Protein AF-E4XWQ2-F1 (afdb_monomer)

Foldseek 3Di:
DDPVLVVVLLVLLVVLLVLLVVQLVLLVVQLVVLVVVVVVCCVPPVDDDDPVSVVSNVLSVVSNVLSVLSNVVSVCCNPVVDCLVSLVVSLVVLVVNLVVLVVQLVVLVVLVVVLVVQCPDPPDDSCVSDVDDPDCVVSCSRNVSSVVSNVSSVSSNCSSVVSSVSSVVVVVVVVVVVVVPDDD

Radius of gyration: 22.51 Å; Cα contacts (8 Å, |Δi|>4): 131; chains: 1; bounding box: 65×28×72 Å

Secondary structure (DSSP, 8-state):
--HHHHHHHHHHHHHHHHHHHHHHHHHHHHHHHHHHHHHHHHHHH--PPPHHHHHHHHHHHHHHHHHHHHHHHHHHHHHH---HHHHHHHHHHHHHHHHHHHHHHHHHHHHHHHHHHHTTSTT--GGGTS----SHHHHHHHHHHHHHHHHHHHHHHHHHHHHHHHHHHHHHHHHHHHHHTS--

Solvent-accessible surface area (backbone atoms only — not comparable to full-atom values): 9825 Å² total; per-residue (Å²): 128,58,74,64,59,55,50,51,55,50,51,55,41,50,52,45,28,52,54,20,50,55,41,29,55,50,25,46,49,51,35,51,50,49,50,54,49,53,52,57,49,47,76,72,63,82,55,82,82,54,69,69,60,54,52,51,46,52,51,29,53,50,50,30,53,51,19,53,49,43,37,52,52,30,52,44,44,72,74,66,68,67,58,63,67,59,39,48,52,48,19,52,53,33,44,52,52,23,54,51,24,49,52,50,25,54,51,49,54,50,53,49,54,50,48,64,55,51,50,70,41,88,93,45,55,63,63,82,81,35,82,84,66,97,48,73,63,62,58,51,51,61,39,49,48,33,46,53,51,25,55,50,29,49,52,51,19,52,46,30,45,50,48,47,52,51,56,47,52,55,54,50,54,49,52,54,54,55,62,71,68,56,78,128

Sequence (184 aa):
MSALDRRSILFWTWVLFLVSILYFLFAGGTLGYTFWWIDKYRLSVDRKLPIVEIIYCVISVCNFTLSIVGITVSIHLMVKRKSRITLQAHGLIVSLALLISVILSAAMVILDNVAKVLSRIPNMKPEDFFIKSPTEEFFYTIVILPLGHALFLSVISGLSLGLNTRIQKVKESEKLENQIQLPF

Nearest PDB structures (foldseek):
  8a6m-assembly1_A  TM=4.489E-01  e=2.510E-01  Homo sapiens
  7zw1-assembly1_A  TM=4.246E-01  e=2.232E+00  Homo sapiens
  8afz-assembly1_A  TM=3.119E-01  e=2.126E+00  Homo sapiens
  3zx6-assembly1_A  TM=3.016E-01  e=3.807E+00  Archaeoglobus fulgidus DSM 4304
  3zx6-assembly1_B  TM=2.294E-01  e=6.495E+00  Archaeoglobus fulgidus DSM 4304

pLDDT: mean 78.27, std 13.56, range [39.78, 97.0]

Mean predicted aligned error: 8.99 Å

Structure (mmCIF, N/CA/C/O backbone):
data_AF-E4XWQ2-F1
#
_entry.id   AF-E4XWQ2-F1
#
loop_
_atom_site.group_PDB
_atom_site.id
_atom_site.type_symbol
_atom_site.label_atom_id
_atom_site.label_alt_id
_atom_site.label_comp_id
_atom_site.label_asym_id
_atom_site.label_entity_id
_atom_site.label_seq_id
_atom_site.pdbx_PDB_ins_code
_atom_site.Cartn_x
_atom_site.Cartn_y
_atom_site.Cartn_z
_atom_site.occupancy
_atom_site.B_iso_or_equiv
_atom_site.auth_seq_id
_atom_site.auth_comp_id
_atom_site.auth_asym_id
_atom_site.auth_atom_id
_atom_site.pdbx_PDB_model_num
ATOM 1 N N . MET A 1 1 ? -23.924 1.362 22.889 1.00 67.88 1 MET A N 1
ATOM 2 C CA . MET A 1 1 ? -23.498 0.533 21.735 1.00 67.88 1 MET A CA 1
ATOM 3 C C . MET A 1 1 ? -24.299 -0.746 21.673 1.00 67.88 1 MET A C 1
ATOM 5 O O . MET A 1 1 ? -24.225 -1.524 22.624 1.00 67.88 1 MET A O 1
ATOM 9 N N . SER A 1 2 ? -24.990 -1.011 20.562 1.00 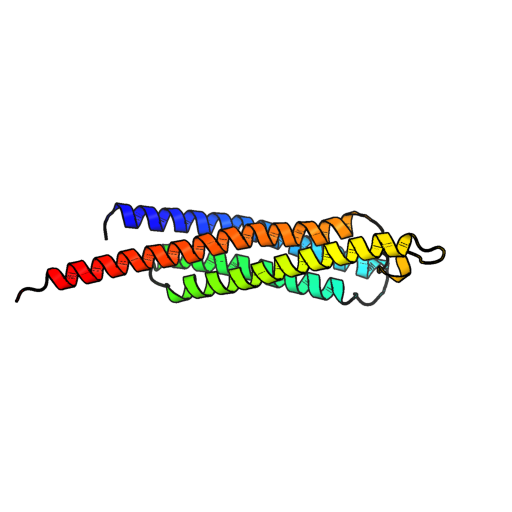80.44 2 SER A N 1
ATOM 10 C CA . SER A 1 2 ? -25.608 -2.322 20.356 1.00 80.44 2 SER A CA 1
ATOM 11 C C . SER A 1 2 ? -24.530 -3.417 20.257 1.00 80.44 2 SER A C 1
ATOM 13 O O . SER A 1 2 ? -23.398 -3.182 19.810 1.00 80.44 2 SER A O 1
ATOM 15 N N . ALA A 1 3 ? -24.859 -4.641 20.679 1.00 81.44 3 ALA A N 1
ATOM 16 C CA . ALA A 1 3 ? -23.950 -5.782 20.544 1.00 81.44 3 ALA A CA 1
ATOM 17 C C . ALA A 1 3 ? -23.615 -6.082 19.068 1.00 81.44 3 ALA A C 1
ATOM 19 O O . ALA A 1 3 ? -22.512 -6.547 18.766 1.00 81.44 3 ALA A O 1
ATOM 20 N N . LEU A 1 4 ? -24.541 -5.773 18.154 1.00 85.06 4 LEU A N 1
ATOM 21 C CA . LEU A 1 4 ? -24.386 -5.949 16.712 1.00 85.06 4 LEU A CA 1
ATOM 22 C C . LEU A 1 4 ? -23.325 -4.997 16.136 1.00 85.06 4 LEU A C 1
ATOM 24 O O . LEU A 1 4 ? -22.422 -5.443 15.427 1.00 85.06 4 LEU A O 1
ATOM 28 N N . ASP A 1 5 ? -23.360 -3.714 16.511 1.00 82.25 5 ASP A N 1
ATOM 29 C CA . ASP A 1 5 ? -22.381 -2.715 16.057 1.00 82.25 5 ASP A CA 1
ATOM 30 C C . ASP A 1 5 ? -20.970 -3.060 16.525 1.00 82.25 5 ASP A C 1
ATOM 32 O O . ASP A 1 5 ? -19.999 -2.942 15.773 1.00 82.25 5 ASP A O 1
ATOM 36 N N . ARG A 1 6 ? -20.856 -3.570 17.759 1.00 80.12 6 ARG A N 1
ATOM 37 C CA . ARG A 1 6 ? -19.581 -4.027 18.322 1.00 80.12 6 ARG A CA 1
ATOM 38 C C . ARG A 1 6 ? -18.992 -5.183 17.528 1.00 80.12 6 ARG A C 1
ATOM 40 O O . ARG A 1 6 ? -17.802 -5.162 17.222 1.00 80.12 6 ARG A O 1
ATOM 47 N N . ARG A 1 7 ? -19.818 -6.179 17.200 1.00 86.44 7 ARG A N 1
ATOM 48 C CA . ARG A 1 7 ? -19.407 -7.341 16.403 1.00 86.44 7 ARG A CA 1
ATOM 49 C C . ARG A 1 7 ? -19.024 -6.928 14.986 1.00 86.44 7 ARG A C 1
ATOM 51 O O . ARG A 1 7 ? -18.001 -7.384 14.491 1.00 86.44 7 ARG A O 1
ATOM 58 N N . SER A 1 8 ? -19.782 -6.018 14.376 1.00 88.44 8 SER A N 1
ATOM 59 C CA . SER A 1 8 ? -19.493 -5.512 13.034 1.00 88.44 8 SER A CA 1
ATOM 60 C C . SER A 1 8 ? -18.157 -4.762 12.966 1.00 88.44 8 SER A C 1
ATOM 62 O O . SER A 1 8 ? -17.337 -5.063 12.103 1.00 88.44 8 SER A O 1
ATOM 64 N N . ILE A 1 9 ? -17.891 -3.833 13.895 1.00 88.25 9 ILE A N 1
ATOM 65 C CA . ILE A 1 9 ? -16.612 -3.100 13.944 1.00 88.25 9 ILE A CA 1
ATOM 66 C C . ILE A 1 9 ? -15.443 -4.067 14.154 1.00 88.25 9 ILE A C 1
ATOM 68 O O . ILE A 1 9 ? -14.423 -3.953 13.475 1.00 88.25 9 ILE A O 1
ATOM 72 N N . LEU A 1 10 ? -15.595 -5.039 15.059 1.00 87.44 10 LEU A N 1
ATOM 73 C CA . LEU A 1 10 ? -14.558 -6.033 15.319 1.00 87.44 10 LEU A CA 1
ATOM 74 C C . LEU A 1 10 ? -14.279 -6.888 14.076 1.00 87.44 10 LEU A C 1
ATOM 76 O O . LEU A 1 10 ? -13.120 -7.064 13.716 1.00 87.44 10 LEU A O 1
ATOM 80 N N . PHE A 1 11 ? -15.327 -7.362 13.397 1.00 92.31 11 PHE A N 1
ATOM 81 C CA . PHE A 1 11 ? -15.213 -8.142 12.164 1.00 92.31 11 PHE A CA 1
ATOM 82 C C . PHE A 1 11 ? -14.416 -7.389 11.094 1.00 92.31 11 PHE A C 1
ATOM 84 O O . PHE A 1 11 ? -13.407 -7.889 10.608 1.00 92.31 11 PHE A O 1
ATOM 91 N N . TRP A 1 12 ? -14.800 -6.150 10.784 1.00 92.06 12 TRP A N 1
ATOM 92 C CA . TRP A 1 12 ? -14.102 -5.351 9.776 1.00 92.06 12 TRP A CA 1
ATOM 93 C C . TRP A 1 12 ? -12.671 -4.981 10.189 1.00 92.06 12 TRP A C 1
ATOM 95 O O . TRP A 1 12 ? -11.803 -4.856 9.329 1.00 92.06 12 TRP A O 1
ATOM 105 N N . THR A 1 13 ? -12.392 -4.871 11.491 1.00 91.00 13 THR A N 1
ATOM 106 C CA . THR A 1 13 ? -11.022 -4.687 12.002 1.00 91.00 13 THR A CA 1
ATOM 107 C C . THR A 1 13 ? -10.163 -5.932 11.756 1.00 91.00 13 THR A C 1
ATOM 109 O O . THR A 1 13 ? -9.002 -5.805 11.376 1.00 91.00 13 THR A O 1
ATOM 112 N N . TRP A 1 14 ? -10.727 -7.135 11.910 1.00 93.38 14 TRP A N 1
ATOM 113 C CA . TRP A 1 14 ? -10.053 -8.385 11.540 1.00 93.38 14 TRP A CA 1
ATOM 114 C C . TRP A 1 14 ? -9.814 -8.501 10.037 1.00 93.38 14 TRP A C 1
ATOM 116 O O . TRP A 1 14 ? -8.739 -8.934 9.631 1.00 93.38 14 TRP A O 1
ATOM 126 N N . VAL A 1 15 ? -10.772 -8.070 9.211 1.00 94.56 15 VAL A N 1
ATOM 127 C CA . VAL A 1 15 ? -10.587 -8.021 7.753 1.00 94.56 15 VAL A CA 1
ATOM 128 C C . VAL A 1 15 ? -9.448 -7.063 7.389 1.00 94.56 15 VAL A C 1
ATOM 130 O O . VAL A 1 15 ? -8.556 -7.447 6.638 1.00 94.56 15 VAL A O 1
ATOM 133 N N . LEU A 1 16 ? -9.417 -5.854 7.966 1.00 92.31 16 LEU A N 1
ATOM 134 C CA . LEU A 1 16 ? -8.324 -4.895 7.758 1.00 92.31 16 LEU A CA 1
ATOM 135 C C . LEU A 1 16 ? -6.964 -5.473 8.181 1.00 92.31 16 LEU A C 1
ATOM 137 O O . LEU A 1 16 ? -5.982 -5.329 7.453 1.00 92.31 16 LEU A O 1
ATOM 141 N N . PHE A 1 17 ? -6.910 -6.161 9.323 1.00 93.62 17 PHE A N 1
ATOM 142 C CA . PHE A 1 17 ? -5.702 -6.835 9.799 1.00 93.62 17 PHE A CA 1
ATOM 143 C C . PHE A 1 17 ? -5.216 -7.910 8.826 1.00 93.62 17 PHE A C 1
ATOM 145 O O . PHE A 1 17 ? -4.048 -7.901 8.443 1.00 93.62 17 PHE A O 1
ATOM 152 N N . LEU A 1 18 ? -6.111 -8.798 8.385 1.00 96.38 18 LEU A N 1
ATOM 153 C CA . LEU A 1 18 ? -5.780 -9.871 7.450 1.00 96.38 18 LEU A CA 1
ATOM 154 C C . LEU A 1 18 ? -5.259 -9.310 6.122 1.00 96.38 18 LEU A C 1
ATOM 156 O O . LEU A 1 18 ? -4.209 -9.735 5.647 1.00 96.38 18 LEU A O 1
ATOM 160 N N . VAL A 1 19 ? -5.946 -8.316 5.550 1.00 94.38 19 VAL A N 1
ATOM 161 C CA . VAL A 1 19 ? -5.506 -7.665 4.306 1.00 94.38 19 VAL A CA 1
ATOM 162 C C . VAL A 1 19 ? -4.157 -6.964 4.500 1.00 94.38 19 VAL A C 1
ATOM 164 O O . VAL A 1 19 ? -3.314 -7.030 3.611 1.00 94.38 19 VAL A O 1
ATOM 167 N N . SER A 1 20 ? -3.907 -6.353 5.663 1.00 93.69 20 SER A N 1
ATOM 168 C CA . SER A 1 20 ? -2.611 -5.728 5.973 1.00 93.69 20 SER A CA 1
ATOM 169 C C . SER A 1 20 ? -1.476 -6.752 6.069 1.00 93.69 20 SER A C 1
ATOM 171 O O . SER A 1 20 ? -0.372 -6.466 5.617 1.00 93.69 20 SER A O 1
ATOM 173 N N . ILE A 1 21 ? -1.736 -7.953 6.605 1.00 96.06 21 ILE A N 1
ATOM 174 C CA . ILE A 1 21 ? -0.765 -9.061 6.609 1.00 96.06 21 ILE A CA 1
ATOM 175 C C . ILE A 1 21 ? -0.479 -9.535 5.186 1.00 96.06 21 ILE A C 1
ATOM 177 O O . ILE A 1 21 ? 0.683 -9.683 4.816 1.00 96.06 21 ILE A O 1
ATOM 181 N N . LEU A 1 22 ? -1.516 -9.753 4.375 1.00 97.00 22 LEU A N 1
ATOM 182 C CA . LEU A 1 22 ? -1.333 -10.154 2.977 1.00 97.00 22 LEU A CA 1
ATOM 183 C C . LEU A 1 22 ? -0.535 -9.098 2.206 1.00 97.00 22 LEU A C 1
ATOM 185 O O . LEU A 1 22 ? 0.383 -9.436 1.462 1.00 97.00 22 LEU A O 1
ATOM 189 N N . TYR A 1 23 ? -0.829 -7.821 2.451 1.00 95.38 23 TYR A N 1
ATOM 190 C CA . TYR A 1 23 ? -0.080 -6.721 1.865 1.00 95.38 23 TYR A CA 1
ATOM 191 C C . TYR A 1 23 ? 1.369 -6.663 2.358 1.00 95.38 23 TYR A C 1
ATOM 193 O O . TYR A 1 23 ? 2.263 -6.389 1.565 1.00 95.38 23 TYR A O 1
ATOM 201 N N . PHE A 1 24 ? 1.628 -6.964 3.632 1.00 96.25 24 PHE A N 1
ATOM 202 C CA . PHE A 1 24 ? 2.982 -7.062 4.180 1.00 96.25 24 PHE A CA 1
ATOM 203 C C . PHE A 1 24 ? 3.796 -8.163 3.505 1.00 96.25 24 PHE A C 1
ATOM 205 O O . PHE A 1 24 ? 4.937 -7.922 3.118 1.00 96.25 24 PHE A O 1
ATOM 212 N N . LEU A 1 25 ? 3.206 -9.344 3.304 1.00 96.81 25 LEU A N 1
ATOM 213 C CA . LEU A 1 25 ? 3.867 -10.440 2.595 1.00 96.81 25 LEU A CA 1
ATOM 214 C C . LEU A 1 25 ? 4.150 -10.064 1.137 1.00 96.81 25 LEU A C 1
ATOM 216 O O . LEU A 1 25 ? 5.260 -10.279 0.655 1.00 96.81 25 LEU A O 1
ATOM 220 N N . PHE A 1 26 ? 3.178 -9.446 0.459 1.00 94.25 26 PHE A N 1
ATOM 221 C CA . PHE A 1 26 ? 3.343 -8.976 -0.915 1.00 94.25 26 PHE A CA 1
ATOM 222 C C . PHE A 1 26 ? 4.441 -7.907 -1.023 1.00 94.25 26 PHE A C 1
ATOM 224 O O . PHE A 1 26 ? 5.375 -8.058 -1.804 1.00 94.25 26 PHE A O 1
ATOM 231 N N . ALA A 1 27 ? 4.388 -6.864 -0.191 1.00 92.88 27 ALA A N 1
ATOM 232 C CA . ALA A 1 27 ? 5.368 -5.783 -0.190 1.00 92.88 27 ALA A CA 1
ATOM 233 C C . ALA A 1 27 ? 6.763 -6.236 0.256 1.00 92.88 27 ALA A C 1
ATOM 235 O O . ALA A 1 27 ? 7.759 -5.750 -0.277 1.00 92.88 27 ALA A O 1
ATOM 236 N N . GLY A 1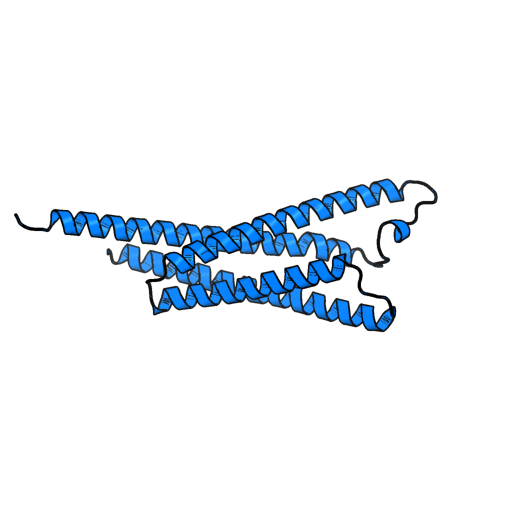 28 ? 6.843 -7.180 1.195 1.00 93.69 28 GLY A N 1
ATOM 237 C CA . GLY A 1 28 ? 8.094 -7.819 1.594 1.00 93.69 28 GLY A CA 1
ATOM 238 C C . GLY A 1 28 ? 8.703 -8.632 0.453 1.00 93.69 28 GLY A C 1
ATOM 239 O O . GLY A 1 28 ? 9.903 -8.532 0.212 1.00 93.69 28 GLY A O 1
ATOM 240 N N . GLY A 1 29 ? 7.873 -9.361 -0.301 1.00 91.69 29 GLY A N 1
ATOM 241 C CA . GLY A 1 29 ? 8.281 -10.051 -1.525 1.00 91.69 29 GLY A CA 1
ATOM 242 C C . GLY A 1 29 ? 8.817 -9.088 -2.585 1.00 91.69 29 GLY A C 1
ATOM 243 O O . GLY A 1 29 ? 9.917 -9.299 -3.091 1.00 91.69 29 GLY A O 1
ATOM 244 N N . THR A 1 30 ? 8.101 -7.989 -2.855 1.00 89.88 30 THR A N 1
ATOM 245 C CA . THR A 1 30 ? 8.558 -6.921 -3.761 1.00 89.88 30 THR A CA 1
ATOM 246 C C . THR A 1 30 ? 9.905 -6.356 -3.314 1.00 89.88 30 THR A C 1
ATOM 248 O O . THR A 1 30 ? 10.825 -6.257 -4.119 1.00 89.88 30 THR A O 1
ATOM 251 N N . LEU A 1 31 ? 10.055 -6.012 -2.031 1.00 91.25 31 LEU A N 1
ATOM 252 C CA . LEU A 1 31 ? 11.292 -5.445 -1.496 1.00 91.25 31 LEU A CA 1
ATOM 253 C C . LEU A 1 31 ? 12.466 -6.432 -1.585 1.00 91.25 31 LEU A C 1
ATOM 255 O O . LEU A 1 31 ? 13.561 -6.047 -1.995 1.00 91.25 31 LEU A O 1
ATOM 259 N N . GLY A 1 32 ? 12.234 -7.702 -1.241 1.00 90.38 32 GLY A N 1
ATOM 260 C CA . GLY A 1 32 ? 13.230 -8.766 -1.358 1.00 90.38 32 GLY A CA 1
ATOM 261 C C . GLY A 1 32 ? 13.668 -8.988 -2.805 1.00 90.38 32 GLY A C 1
ATOM 262 O O . GLY A 1 32 ? 14.866 -9.074 -3.073 1.00 90.38 32 GLY A O 1
ATOM 263 N N . TYR A 1 33 ? 12.717 -8.995 -3.742 1.00 85.81 33 TYR A N 1
ATOM 264 C CA . TYR A 1 33 ? 13.008 -9.076 -5.171 1.00 85.81 33 TYR A CA 1
ATOM 265 C C . TYR A 1 33 ? 13.837 -7.878 -5.650 1.00 85.81 33 TYR A C 1
ATOM 267 O O . TYR A 1 33 ? 14.846 -8.066 -6.326 1.00 85.81 33 TYR A O 1
ATOM 275 N N . THR A 1 34 ? 13.473 -6.657 -5.242 1.00 84.56 34 THR A N 1
ATOM 276 C CA . THR A 1 34 ? 14.223 -5.440 -5.577 1.00 84.56 34 THR A CA 1
ATOM 277 C C . THR A 1 34 ? 15.664 -5.507 -5.072 1.00 84.56 34 THR A C 1
ATOM 279 O O . THR A 1 34 ? 16.583 -5.217 -5.833 1.00 84.56 34 THR A O 1
ATOM 282 N N . PHE A 1 35 ? 15.897 -5.931 -3.825 1.00 86.75 35 PHE A N 1
ATOM 283 C CA . PHE A 1 35 ? 17.258 -6.061 -3.292 1.00 86.75 35 PHE A CA 1
ATOM 284 C C . PHE A 1 35 ? 18.073 -7.148 -3.987 1.00 86.75 35 PHE A C 1
ATOM 286 O O . PHE A 1 35 ? 19.222 -6.898 -4.346 1.00 86.75 35 PHE A O 1
ATOM 293 N N . TRP A 1 36 ? 17.484 -8.325 -4.208 1.00 85.69 36 TRP A N 1
ATOM 294 C CA . TRP A 1 36 ? 18.139 -9.407 -4.944 1.00 85.69 36 TRP A CA 1
ATOM 295 C C . TRP A 1 36 ? 18.555 -8.958 -6.348 1.00 85.69 36 TRP A C 1
ATOM 297 O O . TRP A 1 36 ? 19.662 -9.240 -6.805 1.00 85.69 36 TRP A O 1
ATOM 307 N N . TRP A 1 37 ? 17.677 -8.216 -7.018 1.00 77.50 37 TRP A N 1
ATOM 308 C CA . TRP A 1 37 ? 17.927 -7.705 -8.355 1.00 77.50 37 TRP A CA 1
ATOM 309 C C . TRP A 1 37 ? 19.044 -6.650 -8.359 1.00 77.50 37 TRP A C 1
ATOM 311 O O . TRP A 1 37 ? 19.984 -6.766 -9.144 1.00 77.50 37 TRP A O 1
ATOM 321 N N . ILE A 1 38 ? 19.009 -5.684 -7.433 1.00 78.38 38 ILE A N 1
ATOM 322 C CA . ILE A 1 38 ? 20.072 -4.677 -7.267 1.00 78.38 38 ILE A CA 1
ATOM 323 C C . ILE A 1 38 ? 21.436 -5.347 -7.050 1.00 78.38 38 ILE A C 1
ATOM 325 O O . ILE A 1 38 ? 22.420 -4.957 -7.679 1.00 78.38 38 ILE A O 1
ATOM 329 N N . ASP A 1 39 ? 21.498 -6.364 -6.189 1.00 81.06 39 ASP A N 1
ATOM 330 C CA . ASP A 1 39 ? 22.737 -7.085 -5.892 1.00 81.06 39 ASP A CA 1
ATOM 331 C C . ASP A 1 39 ? 23.273 -7.826 -7.130 1.00 81.06 39 ASP A C 1
ATOM 333 O O . ASP A 1 39 ? 24.431 -7.658 -7.519 1.00 81.06 39 ASP A O 1
ATOM 337 N N . LYS A 1 40 ? 22.397 -8.543 -7.847 1.00 75.62 40 LYS A N 1
ATOM 338 C CA . LYS A 1 40 ? 22.739 -9.253 -9.090 1.00 75.62 40 LYS A CA 1
ATOM 339 C C . LYS A 1 40 ? 23.290 -8.323 -10.180 1.00 75.62 40 LYS A C 1
ATOM 341 O O . LYS A 1 40 ? 24.245 -8.686 -10.872 1.00 75.62 40 LYS A O 1
ATOM 346 N N . TYR A 1 41 ? 22.710 -7.135 -10.356 1.00 68.38 41 TYR A N 1
ATOM 347 C CA . TYR A 1 41 ? 23.165 -6.164 -11.363 1.00 68.38 41 TYR A CA 1
ATOM 348 C C . TYR A 1 41 ? 24.451 -5.446 -10.950 1.00 68.38 41 TYR A C 1
ATOM 350 O O . TYR A 1 41 ? 25.340 -5.242 -11.781 1.00 68.38 41 TYR A O 1
ATOM 358 N N . ARG A 1 42 ? 24.600 -5.127 -9.660 1.00 67.25 42 ARG A N 1
ATOM 359 C CA . ARG A 1 42 ? 25.832 -4.541 -9.121 1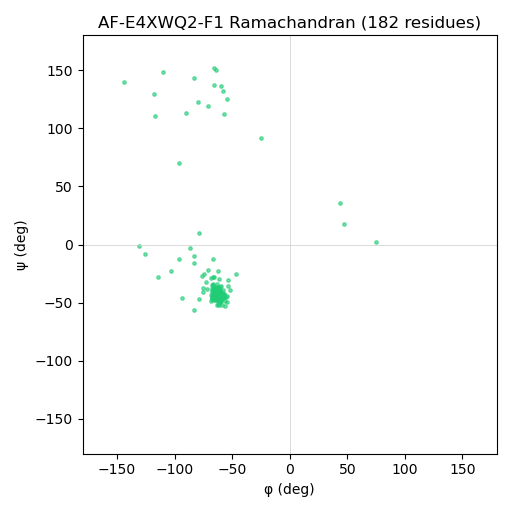.00 67.25 42 ARG A CA 1
ATOM 360 C C . ARG A 1 42 ? 27.033 -5.466 -9.320 1.00 67.25 42 ARG A C 1
ATOM 362 O O . ARG A 1 42 ? 28.092 -4.994 -9.719 1.00 67.25 42 ARG A O 1
ATOM 369 N N . LEU A 1 43 ? 26.853 -6.768 -9.099 1.00 62.69 43 LEU A N 1
ATOM 370 C CA . LEU A 1 43 ? 27.903 -7.779 -9.262 1.00 62.69 43 LEU A CA 1
ATOM 371 C C . LEU A 1 43 ? 28.285 -8.046 -10.727 1.00 62.69 43 LEU A C 1
ATOM 373 O O . LEU A 1 43 ? 29.375 -8.548 -10.981 1.00 62.69 43 LEU A O 1
ATOM 377 N N . SER A 1 44 ? 27.407 -7.742 -11.689 1.00 59.97 44 SER A N 1
ATOM 378 C CA . SER A 1 44 ? 27.601 -8.128 -13.095 1.00 59.97 44 SER A CA 1
ATOM 379 C C . SER A 1 44 ? 28.069 -7.004 -14.020 1.00 59.97 44 SER A C 1
ATOM 381 O O . SER A 1 44 ? 28.643 -7.309 -15.064 1.00 59.97 44 SER A O 1
ATOM 383 N N . VAL A 1 45 ? 27.836 -5.726 -13.690 1.00 58.78 45 VAL A N 1
ATOM 384 C CA . VAL A 1 45 ? 28.049 -4.627 -14.658 1.00 58.78 45 VAL A CA 1
ATOM 385 C C . VAL A 1 45 ? 28.972 -3.509 -14.150 1.00 58.78 45 VAL A C 1
ATOM 387 O O . VAL A 1 45 ? 29.338 -2.647 -14.942 1.00 58.78 45 VAL A O 1
ATOM 390 N N . ASP A 1 46 ? 29.379 -3.507 -12.875 1.00 56.22 46 ASP A N 1
ATOM 391 C CA . ASP A 1 46 ? 30.248 -2.478 -12.255 1.00 56.22 46 ASP A CA 1
ATOM 392 C C . ASP A 1 46 ? 29.862 -1.030 -12.651 1.00 56.22 46 ASP A C 1
ATOM 394 O O . ASP A 1 46 ? 30.683 -0.141 -12.886 1.00 56.22 46 ASP A O 1
ATOM 398 N N . ARG A 1 47 ? 28.551 -0.798 -12.799 1.00 59.38 47 ARG A N 1
ATOM 399 C CA . ARG A 1 47 ? 27.951 0.489 -13.165 1.00 59.38 47 ARG A CA 1
ATOM 400 C C . ARG A 1 47 ? 27.209 1.068 -11.972 1.00 59.38 47 ARG A C 1
ATOM 402 O O . ARG A 1 47 ? 26.639 0.348 -11.154 1.00 59.38 47 ARG A O 1
ATOM 409 N N . LYS A 1 48 ? 27.180 2.402 -11.899 1.00 59.62 48 LYS A N 1
ATOM 410 C CA . LYS A 1 48 ? 26.312 3.131 -10.966 1.00 59.62 48 LYS A CA 1
ATOM 411 C C . LYS A 1 48 ? 24.858 2.732 -11.224 1.00 59.62 48 LYS A C 1
ATOM 413 O O . LYS A 1 48 ? 24.434 2.754 -12.379 1.00 59.62 48 LYS A O 1
ATOM 418 N N . LEU A 1 49 ? 24.121 2.414 -10.156 1.00 61.69 49 LEU A N 1
ATOM 419 C CA . LEU A 1 49 ? 22.684 2.155 -10.236 1.00 61.69 49 LEU A CA 1
ATOM 420 C C . LEU A 1 49 ? 21.983 3.342 -10.901 1.00 61.69 49 LEU A C 1
ATOM 422 O O . LEU A 1 49 ? 22.144 4.478 -10.436 1.00 61.69 49 LEU A O 1
ATOM 426 N N . PRO A 1 50 ? 21.211 3.129 -11.970 1.00 68.38 50 PRO A N 1
ATOM 427 C CA . PRO A 1 50 ? 20.401 4.188 -12.524 1.00 68.38 50 PRO A CA 1
ATOM 428 C C . PRO A 1 50 ? 19.293 4.643 -11.583 1.00 68.38 50 PRO A C 1
ATOM 430 O O . PRO A 1 50 ? 18.746 3.901 -10.768 1.00 68.38 50 PRO A O 1
ATOM 433 N N . ILE A 1 51 ? 18.933 5.912 -11.757 1.00 70.81 51 ILE A N 1
ATOM 434 C CA . ILE A 1 51 ? 17.975 6.646 -10.925 1.00 70.81 51 ILE A CA 1
ATOM 435 C C . ILE A 1 51 ? 16.632 5.907 -10.800 1.00 70.81 51 ILE A C 1
ATOM 437 O O . ILE A 1 51 ? 16.030 5.913 -9.730 1.00 70.81 51 ILE A O 1
ATOM 441 N N . VAL A 1 52 ? 16.182 5.226 -11.858 1.00 68.81 52 VAL A N 1
ATOM 442 C CA . VAL A 1 52 ? 14.910 4.481 -11.883 1.00 68.81 52 VAL A CA 1
ATOM 443 C C . VAL A 1 52 ? 14.885 3.348 -10.850 1.00 68.81 52 VAL A C 1
ATOM 445 O O . VAL A 1 52 ? 13.881 3.157 -10.167 1.00 68.81 52 VAL A O 1
ATOM 448 N N . GLU A 1 53 ? 15.995 2.634 -10.678 1.00 73.25 53 GLU A N 1
ATOM 449 C CA . GLU A 1 53 ? 16.107 1.516 -9.733 1.00 73.25 53 GLU A CA 1
ATOM 450 C C . GLU A 1 53 ? 16.121 2.015 -8.287 1.00 73.25 53 GLU A C 1
ATOM 452 O O . GLU A 1 53 ? 15.479 1.434 -7.411 1.00 73.25 53 GLU A O 1
ATOM 457 N N . ILE A 1 54 ? 16.793 3.146 -8.048 1.00 78.75 54 ILE A N 1
ATOM 458 C CA . ILE A 1 54 ? 16.793 3.824 -6.748 1.00 78.75 54 ILE A CA 1
ATOM 459 C C . ILE A 1 54 ? 15.369 4.258 -6.389 1.00 78.75 54 ILE A C 1
ATOM 461 O O . ILE A 1 54 ? 14.911 3.992 -5.279 1.00 78.75 54 ILE A O 1
ATOM 465 N N . ILE A 1 55 ? 14.646 4.873 -7.331 1.00 78.50 55 ILE A N 1
ATOM 466 C CA . ILE A 1 55 ? 13.245 5.271 -7.136 1.00 78.50 55 ILE A CA 1
ATOM 467 C C . ILE A 1 55 ? 12.385 4.048 -6.795 1.00 78.50 55 ILE A C 1
ATOM 469 O O . ILE A 1 55 ? 11.617 4.085 -5.834 1.00 78.50 55 ILE A O 1
ATOM 473 N N . TYR A 1 56 ? 12.539 2.947 -7.532 1.00 78.88 56 TYR A N 1
ATOM 474 C CA . TYR A 1 56 ? 11.774 1.726 -7.287 1.00 78.88 56 TYR A CA 1
ATOM 475 C C . TYR A 1 56 ? 12.085 1.090 -5.922 1.00 78.88 56 TYR A C 1
ATOM 477 O O . TYR A 1 56 ? 11.178 0.630 -5.221 1.00 78.88 56 TYR A O 1
ATOM 485 N N . CYS A 1 57 ? 13.350 1.122 -5.497 1.00 84.50 57 CYS A N 1
ATOM 486 C CA . CYS A 1 57 ? 13.775 0.693 -4.167 1.00 84.50 57 CYS A CA 1
ATOM 487 C C . CYS A 1 57 ? 13.120 1.536 -3.065 1.00 84.50 57 CYS A C 1
ATOM 489 O O . CYS A 1 57 ? 12.506 0.982 -2.152 1.00 84.50 57 CYS A O 1
ATOM 491 N N . VAL A 1 58 ? 13.155 2.867 -3.192 1.00 87.88 58 VAL A N 1
ATOM 492 C CA . VAL A 1 58 ? 12.500 3.782 -2.243 1.00 87.88 58 VAL A CA 1
ATOM 493 C C . VAL A 1 58 ? 11.002 3.487 -2.147 1.00 87.88 58 VAL A C 1
ATOM 495 O O . VAL A 1 58 ? 10.477 3.345 -1.045 1.00 87.88 58 VAL A O 1
ATOM 498 N N . ILE A 1 59 ? 10.319 3.310 -3.281 1.00 86.62 59 ILE A N 1
ATOM 499 C CA . ILE A 1 59 ? 8.886 2.979 -3.311 1.00 86.62 59 ILE A CA 1
ATOM 500 C C . ILE A 1 59 ? 8.611 1.629 -2.639 1.00 86.62 59 ILE A C 1
ATOM 502 O O . ILE A 1 59 ? 7.670 1.518 -1.851 1.00 86.62 59 ILE A O 1
ATOM 506 N N . SER A 1 60 ? 9.443 0.618 -2.896 1.00 88.56 60 SER A N 1
ATOM 507 C CA . SER A 1 60 ? 9.320 -0.706 -2.274 1.00 88.56 60 SER A CA 1
ATOM 508 C C . SER A 1 60 ? 9.458 -0.624 -0.748 1.00 88.56 60 SER A C 1
ATOM 510 O O . SER A 1 60 ? 8.642 -1.192 -0.020 1.00 88.56 60 SER A O 1
ATOM 512 N N . VAL A 1 61 ? 10.433 0.147 -0.251 1.00 92.00 61 VAL A N 1
ATOM 513 C CA . VAL A 1 61 ? 10.630 0.398 1.188 1.00 92.00 61 VAL A CA 1
ATOM 514 C C . VAL A 1 61 ? 9.437 1.146 1.787 1.00 92.00 61 VAL A C 1
ATOM 516 O O . VAL A 1 61 ? 8.958 0.781 2.865 1.00 92.00 61 VAL A O 1
ATOM 519 N N . CYS A 1 62 ? 8.916 2.163 1.096 1.00 91.31 62 CYS A N 1
ATOM 520 C CA . CYS A 1 62 ? 7.724 2.888 1.530 1.00 91.31 62 CYS A CA 1
ATOM 521 C C . CYS A 1 62 ? 6.511 1.955 1.639 1.00 91.31 62 CYS A C 1
ATOM 523 O O . CYS A 1 62 ? 5.845 1.943 2.673 1.00 91.31 62 CYS A O 1
ATOM 525 N N . ASN A 1 63 ? 6.253 1.127 0.625 1.00 91.31 63 ASN A N 1
ATOM 526 C CA . ASN A 1 63 ? 5.145 0.171 0.627 1.00 91.31 63 ASN A CA 1
ATOM 527 C C . ASN A 1 63 ? 5.269 -0.863 1.751 1.00 91.31 63 ASN A C 1
ATOM 529 O O . ASN A 1 63 ? 4.289 -1.134 2.450 1.00 91.31 63 ASN A O 1
ATOM 533 N N . PHE A 1 64 ? 6.475 -1.385 1.980 1.00 93.56 64 PHE A N 1
ATOM 534 C CA . PHE A 1 64 ? 6.741 -2.294 3.090 1.00 93.56 64 PHE A CA 1
ATOM 535 C C . PHE A 1 64 ? 6.488 -1.619 4.444 1.00 93.56 64 PHE A C 1
ATOM 537 O O . PHE A 1 64 ? 5.760 -2.149 5.283 1.00 93.56 64 PHE A O 1
ATOM 544 N N . THR A 1 65 ? 6.979 -0.395 4.633 1.00 93.25 65 THR A N 1
ATOM 545 C CA . THR A 1 65 ? 6.754 0.375 5.865 1.00 93.25 65 THR A CA 1
ATOM 546 C C . THR A 1 65 ? 5.264 0.639 6.099 1.00 93.25 65 THR A C 1
ATOM 548 O O . THR A 1 65 ? 4.765 0.453 7.209 1.00 93.25 65 THR A O 1
ATOM 551 N N . LEU A 1 66 ? 4.516 1.002 5.052 1.00 90.94 66 LEU A N 1
ATOM 552 C CA . LEU A 1 66 ? 3.069 1.220 5.133 1.00 90.94 66 LEU A CA 1
ATOM 553 C C . LEU A 1 66 ? 2.309 -0.037 5.560 1.00 90.94 66 LEU A C 1
ATOM 555 O O . LEU A 1 66 ? 1.351 0.064 6.329 1.00 90.94 66 LEU A O 1
ATOM 559 N N . SER A 1 67 ? 2.746 -1.212 5.107 1.00 93.31 67 SER A N 1
ATOM 560 C CA . SER A 1 67 ? 2.134 -2.480 5.508 1.00 93.31 67 SER A CA 1
ATOM 561 C C . SER A 1 67 ? 2.323 -2.770 7.006 1.00 93.31 67 SER A C 1
ATOM 563 O O . SER A 1 67 ? 1.363 -3.137 7.687 1.00 93.31 67 SER A O 1
ATOM 565 N N . ILE A 1 68 ? 3.509 -2.485 7.563 1.00 93.62 68 ILE A N 1
ATOM 566 C CA . ILE A 1 68 ? 3.790 -2.601 9.005 1.00 93.62 68 ILE A CA 1
ATOM 567 C C . ILE A 1 68 ? 2.914 -1.632 9.802 1.00 93.62 68 ILE A C 1
ATOM 569 O O . ILE A 1 68 ? 2.345 -2.000 10.837 1.00 93.62 68 ILE A O 1
ATOM 573 N N . VAL A 1 69 ? 2.767 -0.396 9.314 1.00 90.56 69 VAL A N 1
ATOM 574 C CA . VAL A 1 69 ? 1.874 0.593 9.929 1.00 90.56 69 VAL A CA 1
ATOM 575 C C . VAL A 1 69 ? 0.435 0.071 9.933 1.00 90.56 69 VAL A C 1
ATOM 577 O O . VAL A 1 69 ? -0.208 0.124 10.977 1.00 90.56 69 VAL A O 1
ATOM 580 N N . GLY A 1 70 ? -0.059 -0.506 8.833 1.00 88.06 70 GLY A N 1
ATOM 581 C CA . GLY A 1 70 ? -1.411 -1.080 8.760 1.00 88.06 70 GLY A CA 1
ATOM 582 C C . GLY A 1 70 ? -1.663 -2.206 9.767 1.00 88.06 70 GLY A C 1
ATOM 583 O O . GLY A 1 70 ? -2.680 -2.201 10.470 1.00 88.06 70 GLY A O 1
ATOM 584 N N . ILE A 1 71 ? -0.698 -3.118 9.929 1.00 92.19 71 ILE A N 1
ATOM 585 C CA . ILE A 1 71 ? -0.739 -4.171 10.958 1.00 92.19 71 ILE A CA 1
ATOM 586 C C . ILE A 1 71 ? -0.788 -3.547 12.358 1.00 92.19 71 ILE A C 1
ATOM 588 O O . ILE A 1 71 ? -1.651 -3.889 13.169 1.00 92.19 71 ILE A O 1
ATOM 592 N N . THR A 1 72 ? 0.094 -2.584 12.628 1.00 90.06 72 THR A N 1
ATOM 593 C CA . THR A 1 72 ? 0.197 -1.912 13.932 1.00 90.06 72 THR A CA 1
ATOM 594 C C . THR A 1 72 ? -1.097 -1.181 14.293 1.00 90.06 72 THR A C 1
ATOM 596 O O . THR A 1 72 ? -1.591 -1.304 15.416 1.00 90.06 72 THR A O 1
ATOM 599 N N . VAL A 1 73 ? -1.686 -0.453 13.341 1.00 87.88 73 VAL A N 1
ATOM 600 C CA . VAL A 1 73 ? -2.966 0.248 13.51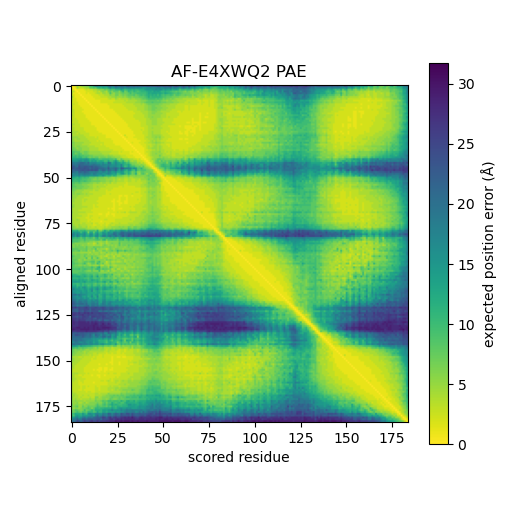8 1.00 87.88 73 VAL A CA 1
ATOM 601 C C . VAL A 1 73 ? -4.089 -0.743 13.799 1.00 87.88 73 VAL A C 1
ATOM 603 O O . VAL A 1 73 ? -4.883 -0.526 14.715 1.00 87.88 73 VAL A O 1
ATOM 606 N N . SER A 1 74 ? -4.125 -1.856 13.072 1.00 87.75 74 SER A N 1
ATOM 607 C CA . SER A 1 74 ? -5.137 -2.895 13.257 1.00 87.75 74 SER A CA 1
ATOM 608 C C . SER A 1 74 ? -5.052 -3.543 14.645 1.00 87.75 74 SER A C 1
ATOM 610 O O . SER A 1 74 ? -6.063 -3.618 15.345 1.00 87.75 74 SER A O 1
ATOM 612 N N . ILE A 1 75 ? -3.849 -3.915 15.103 1.00 88.12 75 ILE A N 1
ATOM 613 C CA . ILE A 1 75 ? -3.621 -4.437 16.464 1.00 88.12 75 ILE A CA 1
ATOM 614 C C . ILE A 1 75 ? -4.044 -3.401 17.508 1.00 88.12 75 ILE A C 1
ATOM 616 O O . ILE A 1 75 ? -4.741 -3.716 18.477 1.00 88.12 75 ILE A O 1
ATOM 620 N N . HIS A 1 76 ? -3.670 -2.138 17.303 1.00 85.88 76 HIS A N 1
ATOM 621 C CA . HIS A 1 76 ? -4.035 -1.065 18.218 1.00 85.88 76 HIS A CA 1
ATOM 622 C C . HIS A 1 76 ? -5.558 -0.893 18.328 1.00 85.88 76 HIS A C 1
ATOM 624 O O . HIS A 1 76 ? -6.077 -0.689 19.430 1.00 85.88 76 HIS A O 1
ATOM 630 N N . LEU A 1 77 ? -6.292 -1.005 17.218 1.00 83.25 77 LEU A N 1
ATOM 631 C CA . LEU A 1 77 ? -7.755 -0.955 17.214 1.00 83.25 77 LEU A CA 1
ATOM 632 C C . LEU A 1 77 ? -8.379 -2.147 17.942 1.00 83.25 77 LEU A C 1
ATOM 634 O O . LEU A 1 77 ? -9.341 -1.952 18.687 1.00 83.25 77 LEU A O 1
ATOM 638 N N . MET A 1 78 ? -7.814 -3.347 17.794 1.00 83.50 78 MET A N 1
ATOM 639 C CA . MET A 1 78 ? -8.278 -4.540 18.509 1.00 83.50 78 MET A CA 1
ATOM 640 C C . MET A 1 78 ? -8.111 -4.401 20.029 1.00 83.50 78 MET A C 1
ATOM 642 O O . MET A 1 78 ? -9.049 -4.702 20.772 1.00 83.50 78 MET A O 1
ATOM 646 N N . VAL A 1 79 ? -6.951 -3.905 20.484 1.00 81.94 79 VAL A N 1
ATOM 647 C CA . VAL A 1 79 ? -6.595 -3.815 21.912 1.00 81.94 79 VAL A CA 1
ATOM 648 C C . VAL A 1 79 ? -7.181 -2.571 22.579 1.00 81.94 79 VAL A C 1
ATOM 650 O O . VAL A 1 79 ? -7.886 -2.672 23.581 1.00 81.94 79 VAL A O 1
ATOM 653 N N . LYS A 1 80 ? -6.892 -1.375 22.050 1.00 71.25 80 LYS A N 1
ATOM 654 C CA . LYS A 1 80 ? -7.208 -0.102 22.722 1.00 71.25 80 LYS A CA 1
ATOM 655 C C . LYS A 1 80 ? -8.516 0.538 22.256 1.00 71.25 80 LYS A C 1
ATOM 657 O O . LYS A 1 80 ? -8.978 1.467 22.915 1.00 71.25 80 LYS A O 1
ATOM 662 N N . ARG A 1 81 ? -9.125 0.067 21.154 1.00 65.25 81 ARG A N 1
ATOM 663 C CA . ARG A 1 81 ? -10.450 0.477 20.618 1.00 65.25 81 ARG A CA 1
ATOM 664 C C . ARG A 1 81 ? -10.711 1.996 20.526 1.00 65.25 81 ARG A C 1
ATOM 666 O O . ARG A 1 81 ? -11.866 2.413 20.433 1.00 65.25 81 ARG A O 1
ATOM 673 N N . LYS A 1 82 ? -9.680 2.853 20.578 1.00 58.84 82 LYS A N 1
ATOM 674 C CA . LYS A 1 82 ? -9.857 4.307 20.781 1.00 58.84 82 LYS A CA 1
ATOM 675 C C . LYS A 1 82 ? -9.114 5.236 19.820 1.00 58.84 82 LYS A C 1
ATOM 677 O O . LYS A 1 82 ? -9.342 6.440 19.906 1.00 58.84 82 LYS A O 1
ATOM 682 N N . SER A 1 83 ? -8.324 4.765 18.858 1.00 62.81 83 SER A N 1
ATOM 683 C CA . SER A 1 83 ? -7.528 5.683 18.028 1.00 62.81 83 SER A CA 1
ATOM 684 C C . SER A 1 83 ? -8.183 6.052 16.686 1.00 62.81 83 SER A C 1
ATOM 686 O O . SER A 1 83 ? -7.726 5.702 15.601 1.00 62.81 83 SER A O 1
ATOM 688 N N . ARG A 1 84 ? -9.266 6.840 16.754 1.00 71.31 84 ARG A N 1
ATOM 689 C CA . ARG A 1 84 ? -9.934 7.406 15.559 1.00 71.31 84 ARG A CA 1
ATOM 690 C C . ARG A 1 84 ? -8.953 8.189 14.673 1.00 71.31 84 ARG A C 1
ATOM 692 O O . ARG A 1 84 ? -8.935 8.010 13.462 1.00 71.31 84 ARG A O 1
ATOM 699 N N . ILE A 1 85 ? -8.111 9.012 15.303 1.00 77.50 85 ILE A N 1
ATOM 700 C CA . ILE A 1 85 ? -7.109 9.849 14.626 1.00 77.50 85 ILE A CA 1
ATOM 701 C C . ILE A 1 85 ? -6.090 8.976 13.888 1.00 77.50 85 ILE A C 1
ATOM 703 O O . ILE A 1 85 ? -5.783 9.238 12.731 1.00 77.50 85 ILE A O 1
ATOM 707 N N . THR A 1 86 ? -5.614 7.904 14.523 1.00 78.50 86 THR A N 1
ATOM 708 C CA . THR A 1 86 ? -4.638 6.993 13.914 1.00 78.50 86 THR A CA 1
ATOM 709 C C . THR A 1 86 ? -5.227 6.252 12.715 1.00 78.50 86 THR A C 1
ATOM 711 O O . THR A 1 86 ? -4.556 6.138 11.695 1.00 78.50 86 THR A O 1
ATOM 714 N N . LEU A 1 87 ? -6.483 5.799 12.793 1.00 81.19 87 LEU A N 1
ATOM 715 C CA . LEU A 1 87 ? -7.148 5.130 11.671 1.00 81.19 87 LEU A CA 1
ATOM 716 C C . LEU A 1 87 ? -7.403 6.082 10.491 1.00 81.19 87 LEU A C 1
ATOM 718 O O . LEU A 1 87 ? -7.188 5.708 9.340 1.00 81.19 87 LEU A O 1
ATOM 722 N N . GLN A 1 88 ? -7.820 7.320 10.766 1.00 82.75 88 GLN A N 1
ATOM 723 C CA . GLN A 1 88 ? -8.026 8.334 9.731 1.00 82.75 88 GLN A CA 1
ATOM 724 C C . GLN A 1 88 ? -6.708 8.744 9.061 1.00 82.75 88 GLN A C 1
ATOM 726 O O . GLN A 1 88 ? -6.643 8.801 7.835 1.00 82.75 88 GLN A O 1
ATOM 731 N N . ALA A 1 89 ? -5.657 8.990 9.849 1.00 81.81 89 ALA A N 1
ATOM 732 C CA . ALA A 1 89 ? -4.329 9.298 9.328 1.00 81.81 89 ALA A CA 1
ATOM 733 C C . ALA A 1 89 ? -3.790 8.145 8.472 1.00 81.81 89 ALA A C 1
ATOM 735 O O . ALA A 1 89 ? -3.315 8.379 7.364 1.00 81.81 89 ALA A O 1
ATOM 736 N N . HIS A 1 90 ? -3.937 6.899 8.935 1.00 83.69 90 HIS A N 1
ATOM 737 C CA . HIS A 1 90 ? -3.558 5.722 8.160 1.00 83.69 90 HIS A CA 1
ATOM 738 C C . HIS A 1 90 ? -4.318 5.643 6.830 1.00 83.69 90 HIS A C 1
ATOM 740 O O . HIS A 1 90 ? -3.687 5.510 5.786 1.00 83.69 90 HIS A O 1
ATOM 746 N N . GLY A 1 91 ? -5.645 5.814 6.846 1.00 77.69 91 GLY A N 1
ATOM 747 C CA . GLY A 1 91 ? -6.458 5.823 5.628 1.00 77.69 91 GLY A CA 1
ATOM 748 C C . GLY A 1 91 ? -6.017 6.889 4.619 1.00 77.69 91 GLY A C 1
ATOM 749 O O . GLY A 1 91 ? -5.904 6.593 3.435 1.00 77.69 91 GLY A O 1
ATOM 750 N N . LEU A 1 92 ? -5.699 8.106 5.074 1.00 84.94 92 LEU A N 1
ATOM 751 C CA . LEU A 1 92 ? -5.215 9.184 4.200 1.00 84.94 92 LEU A CA 1
ATOM 752 C C . LEU A 1 92 ? -3.832 8.891 3.609 1.00 84.94 92 LEU A C 1
ATOM 754 O O . LEU A 1 92 ? -3.630 9.078 2.410 1.00 84.94 92 LEU A O 1
ATOM 758 N N . ILE A 1 93 ? -2.895 8.405 4.427 1.00 86.44 93 ILE A N 1
ATOM 759 C CA . ILE A 1 93 ? -1.544 8.054 3.971 1.00 86.44 93 ILE A CA 1
ATOM 760 C C . ILE A 1 93 ? -1.610 6.919 2.937 1.00 86.44 93 ILE A C 1
ATOM 762 O O . ILE A 1 93 ? -0.954 6.989 1.899 1.00 86.44 93 ILE A O 1
ATOM 766 N N . VAL A 1 94 ? -2.438 5.898 3.181 1.00 82.75 94 VAL A N 1
ATOM 767 C CA . VAL A 1 94 ? -2.647 4.784 2.244 1.00 82.75 94 VAL A CA 1
ATOM 768 C C . VAL A 1 94 ? -3.294 5.266 0.942 1.00 82.75 94 VAL A C 1
ATOM 770 O O . VAL A 1 94 ? -2.865 4.849 -0.130 1.00 82.75 94 VAL A O 1
ATOM 773 N N . SER A 1 95 ? -4.264 6.185 0.998 1.00 82.19 95 SER A N 1
ATOM 774 C CA . SER A 1 95 ? -4.856 6.798 -0.203 1.00 82.19 95 SER A CA 1
ATOM 775 C C . SER A 1 95 ? -3.848 7.600 -1.025 1.00 82.19 95 SER A C 1
ATOM 777 O O . SER A 1 95 ? -3.895 7.573 -2.254 1.00 82.19 95 SER A O 1
ATOM 779 N N . LEU A 1 96 ? -2.919 8.302 -0.372 1.00 87.62 96 LEU A N 1
ATOM 780 C CA . LEU A 1 96 ? -1.853 9.015 -1.072 1.00 87.62 96 LEU A CA 1
ATOM 781 C C . LEU A 1 96 ? -0.894 8.033 -1.762 1.00 87.62 96 LEU A C 1
ATOM 783 O O . LEU A 1 96 ? -0.566 8.213 -2.933 1.00 87.62 96 LEU A O 1
ATOM 787 N N . ALA A 1 97 ? -0.499 6.961 -1.071 1.00 83.25 97 ALA A N 1
ATOM 788 C CA . ALA A 1 97 ? 0.339 5.907 -1.644 1.00 83.25 97 ALA A CA 1
ATOM 789 C C . ALA A 1 97 ? -0.347 5.181 -2.817 1.00 83.25 97 ALA A C 1
ATOM 791 O O . ALA A 1 97 ? 0.303 4.849 -3.811 1.00 83.25 97 ALA A O 1
ATOM 792 N N . LEU A 1 98 ? -1.667 4.983 -2.734 1.00 85.88 98 LEU A N 1
ATOM 793 C CA . LEU A 1 98 ? -2.493 4.464 -3.823 1.00 85.88 98 LEU A CA 1
ATOM 794 C C . LEU A 1 98 ? -2.409 5.366 -5.058 1.00 85.88 98 LEU A C 1
ATOM 796 O O . LEU A 1 98 ? -2.112 4.879 -6.147 1.00 85.88 98 LEU A O 1
ATOM 800 N N . LEU A 1 99 ? -2.639 6.672 -4.887 1.00 86.50 99 LEU A N 1
ATOM 801 C CA . LEU A 1 99 ? -2.594 7.638 -5.987 1.00 86.50 99 LEU A CA 1
ATOM 802 C C . LEU A 1 99 ? -1.224 7.627 -6.676 1.00 86.50 99 LEU A C 1
ATOM 804 O O . LEU A 1 99 ? -1.150 7.562 -7.901 1.00 86.50 99 LEU A O 1
ATOM 808 N N . ILE A 1 100 ? -0.146 7.622 -5.887 1.00 83.19 100 ILE A N 1
ATOM 809 C CA . ILE A 1 100 ? 1.227 7.533 -6.395 1.00 83.19 100 ILE A CA 1
ATOM 810 C C . ILE A 1 100 ? 1.427 6.235 -7.190 1.00 83.19 100 ILE A C 1
ATOM 812 O O . ILE A 1 100 ? 1.955 6.277 -8.298 1.00 83.19 100 ILE A O 1
ATOM 816 N N . SER A 1 101 ? 0.958 5.095 -6.676 1.00 81.25 101 SER A N 1
ATOM 817 C CA . SER A 1 101 ? 1.098 3.792 -7.345 1.00 81.25 101 SER A CA 1
ATOM 818 C C . SER A 1 101 ? 0.372 3.747 -8.695 1.00 81.25 101 SER A C 1
ATOM 820 O O . SER A 1 101 ? 0.914 3.226 -9.671 1.00 81.25 101 SER A O 1
ATOM 822 N N . VAL A 1 102 ? -0.823 4.344 -8.779 1.00 80.50 102 VAL A N 1
ATOM 823 C CA . VAL A 1 102 ? -1.586 4.458 -10.033 1.00 80.50 102 VAL A CA 1
ATOM 824 C C . VAL A 1 102 ? -0.870 5.365 -11.036 1.00 80.50 102 VAL A C 1
ATOM 826 O O . VAL A 1 102 ? -0.721 4.982 -12.196 1.00 80.50 102 VAL A O 1
ATOM 829 N N . ILE A 1 103 ? -0.382 6.532 -10.596 1.00 81.38 103 ILE A N 1
ATOM 830 C CA . ILE A 1 103 ? 0.368 7.465 -11.454 1.00 81.38 103 ILE A CA 1
ATOM 831 C C . ILE A 1 103 ? 1.628 6.794 -12.005 1.00 81.38 103 ILE A C 1
ATOM 833 O O . ILE A 1 103 ? 1.890 6.889 -13.203 1.00 81.38 103 ILE A O 1
ATOM 837 N N . LEU A 1 104 ? 2.385 6.083 -11.163 1.00 78.81 104 LEU A N 1
ATOM 838 C CA . LEU A 1 104 ? 3.575 5.355 -11.601 1.00 78.81 104 LEU A CA 1
ATOM 839 C C . LEU A 1 104 ? 3.245 4.271 -12.626 1.00 78.81 104 LEU A C 1
ATOM 841 O O . LEU A 1 104 ? 3.926 4.180 -13.644 1.00 78.81 104 LEU A O 1
ATOM 845 N N . SER A 1 105 ? 2.199 3.476 -12.388 1.00 75.06 105 SER A N 1
ATOM 846 C CA . SER A 1 105 ? 1.781 2.436 -13.333 1.00 75.06 105 SER A CA 1
ATOM 847 C C . SER A 1 105 ? 1.409 3.044 -14.693 1.00 75.06 105 SER A C 1
ATOM 849 O O . SER A 1 105 ? 1.917 2.605 -15.724 1.00 75.06 105 SER A O 1
ATOM 851 N N . ALA A 1 106 ? 0.618 4.123 -14.701 1.00 79.12 106 ALA A N 1
ATOM 852 C CA . ALA A 1 106 ? 0.247 4.829 -15.927 1.00 79.12 106 ALA A CA 1
ATOM 853 C C . ALA A 1 106 ? 1.465 5.422 -16.657 1.00 79.12 106 ALA A C 1
ATOM 855 O O . ALA A 1 106 ? 1.591 5.266 -17.871 1.00 79.12 106 ALA A O 1
ATOM 856 N N . ALA A 1 107 ? 2.389 6.056 -15.926 1.00 77.94 107 ALA A N 1
ATOM 857 C CA . ALA A 1 107 ? 3.613 6.611 -16.497 1.00 77.94 107 ALA A CA 1
ATOM 858 C C . ALA A 1 107 ? 4.478 5.526 -17.157 1.00 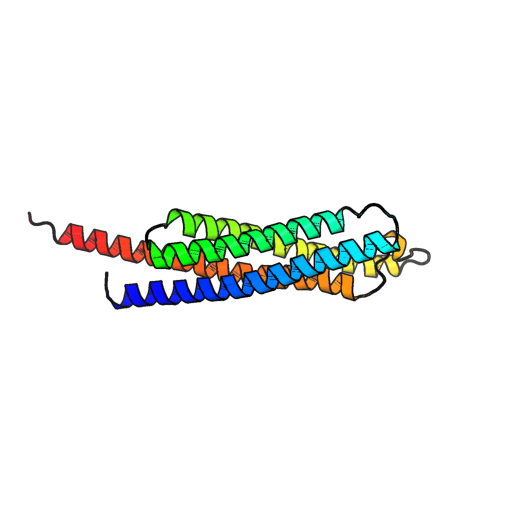77.94 107 ALA A C 1
ATOM 860 O O . ALA A 1 107 ? 4.968 5.725 -18.268 1.00 77.94 107 ALA A O 1
ATOM 861 N N . MET A 1 108 ? 4.613 4.359 -16.521 1.00 74.06 108 MET A N 1
ATOM 862 C CA . MET A 1 108 ? 5.388 3.244 -17.069 1.00 74.06 108 MET A CA 1
ATOM 863 C C . MET A 1 108 ? 4.749 2.636 -18.321 1.00 74.06 108 MET A C 1
ATOM 865 O O . MET A 1 108 ? 5.459 2.327 -19.275 1.00 74.06 108 MET A O 1
ATOM 869 N N . VAL A 1 109 ? 3.417 2.537 -18.371 1.00 74.94 109 VAL A N 1
ATOM 870 C CA . VAL A 1 109 ? 2.697 2.110 -19.584 1.00 74.94 109 VAL A CA 1
ATOM 871 C C . VAL A 1 109 ? 2.894 3.105 -20.733 1.00 74.94 109 VAL A C 1
ATOM 873 O O . VAL A 1 109 ? 3.072 2.701 -21.882 1.00 74.94 109 VAL A O 1
ATOM 876 N N . ILE A 1 110 ? 2.882 4.412 -20.453 1.00 76.19 110 ILE A N 1
ATOM 877 C CA . ILE A 1 110 ? 3.147 5.435 -21.476 1.00 76.19 110 ILE A CA 1
ATOM 878 C C . ILE A 1 110 ? 4.581 5.305 -21.996 1.00 76.19 110 ILE A C 1
ATOM 880 O O . ILE A 1 110 ? 4.781 5.280 -23.210 1.00 76.19 110 ILE A O 1
ATOM 884 N N . LEU A 1 111 ? 5.563 5.188 -21.097 1.00 70.75 111 LEU A N 1
ATOM 885 C CA . LEU A 1 111 ? 6.972 5.036 -21.467 1.00 70.75 111 LEU A CA 1
ATOM 886 C C . LEU A 1 111 ? 7.208 3.802 -22.347 1.00 70.75 111 LEU A C 1
ATOM 888 O O . LEU A 1 111 ? 7.951 3.894 -23.318 1.00 70.75 111 LEU A O 1
ATOM 892 N N . ASP A 1 112 ? 6.530 2.688 -22.077 1.00 71.00 112 ASP A N 1
ATOM 893 C CA . ASP A 1 112 ? 6.576 1.483 -22.916 1.00 71.00 112 ASP A CA 1
ATOM 894 C C . ASP A 1 112 ? 6.002 1.679 -24.313 1.00 71.00 112 ASP A C 1
ATOM 896 O O . ASP A 1 112 ? 6.590 1.273 -25.313 1.00 71.00 112 ASP A O 1
ATOM 900 N N . ASN A 1 113 ? 4.848 2.333 -24.409 1.00 72.38 113 ASN A N 1
ATOM 901 C CA . ASN A 1 113 ? 4.247 2.600 -25.709 1.00 72.38 113 ASN A CA 1
ATOM 902 C C . ASN A 1 113 ? 5.130 3.542 -26.535 1.00 72.38 113 ASN A C 1
ATOM 904 O O . ASN A 1 113 ? 5.324 3.311 -27.728 1.00 72.38 113 ASN A O 1
ATOM 908 N N . VAL A 1 114 ? 5.722 4.557 -25.898 1.00 69.75 114 VAL A N 1
ATOM 909 C CA . VAL A 1 114 ? 6.707 5.442 -26.536 1.00 69.75 114 VAL A CA 1
ATOM 910 C C . VAL A 1 114 ? 7.932 4.641 -26.988 1.00 69.75 114 VAL A C 1
ATOM 912 O O . VAL A 1 114 ? 8.348 4.772 -28.137 1.00 69.75 114 VAL A O 1
ATOM 915 N N . ALA A 1 115 ? 8.452 3.745 -26.146 1.00 66.44 115 ALA A N 1
ATOM 916 C CA . ALA A 1 115 ? 9.559 2.850 -26.483 1.00 66.44 115 ALA A CA 1
ATOM 917 C C . ALA A 1 115 ? 9.297 2.025 -27.741 1.00 66.44 115 ALA A C 1
ATOM 919 O O . ALA A 1 115 ? 10.125 1.974 -28.649 1.00 66.44 115 ALA A O 1
ATOM 920 N N . LYS A 1 116 ? 8.122 1.391 -27.795 1.00 68.94 116 LYS A N 1
ATOM 921 C CA . LYS A 1 116 ? 7.681 0.531 -28.898 1.00 68.94 116 LYS A CA 1
ATOM 922 C C . LYS A 1 116 ? 7.487 1.292 -30.203 1.00 68.94 116 LYS A C 1
ATOM 924 O O . LYS A 1 116 ? 7.575 0.689 -31.269 1.00 68.94 116 LYS A O 1
ATOM 929 N N . VAL A 1 117 ? 7.171 2.583 -30.134 1.00 71.19 117 VAL A N 1
ATOM 930 C CA . VAL A 1 117 ? 7.070 3.449 -31.314 1.00 71.19 117 VAL A CA 1
ATOM 931 C C . VAL A 1 117 ? 8.462 3.868 -31.782 1.00 71.19 117 VAL A C 1
ATOM 933 O O . VAL A 1 117 ? 8.761 3.747 -32.967 1.00 71.19 117 VAL A O 1
ATOM 936 N N . LEU A 1 118 ? 9.325 4.308 -30.865 1.00 64.25 118 LEU A N 1
ATOM 937 C CA . LEU A 1 118 ? 10.676 4.775 -31.188 1.00 64.25 118 LEU A CA 1
ATOM 938 C C . LEU A 1 118 ? 11.581 3.651 -31.709 1.00 64.25 118 LEU A C 1
ATOM 940 O O . LEU A 1 118 ? 12.362 3.878 -32.627 1.00 64.25 118 LEU A O 1
ATOM 944 N N . SER A 1 119 ? 11.421 2.419 -31.218 1.00 65.06 119 SER A N 1
ATOM 945 C CA . SER A 1 119 ? 12.175 1.251 -31.701 1.00 65.06 119 SER A CA 1
ATOM 946 C C . SER A 1 119 ? 11.854 0.842 -33.144 1.00 65.06 119 SER A C 1
ATOM 948 O O . SER A 1 119 ? 12.581 0.042 -33.731 1.00 65.06 119 SER A O 1
ATOM 950 N N . ARG A 1 120 ? 10.783 1.384 -33.739 1.00 69.31 120 ARG A N 1
ATOM 951 C CA . ARG A 1 120 ? 10.442 1.183 -35.159 1.00 69.31 120 ARG A CA 1
ATOM 952 C C . ARG A 1 120 ? 11.199 2.131 -36.088 1.00 69.31 120 ARG A C 1
ATOM 954 O O . ARG A 1 120 ? 11.127 1.958 -37.303 1.00 69.31 120 ARG A O 1
ATOM 961 N N . ILE A 1 121 ? 11.893 3.134 -35.548 1.00 70.88 121 ILE A N 1
ATOM 962 C CA . ILE A 1 121 ? 12.698 4.068 -36.334 1.00 70.88 121 ILE A CA 1
ATOM 963 C C . ILE A 1 121 ? 14.033 3.383 -36.672 1.00 70.88 121 ILE A C 1
ATOM 965 O O . ILE A 1 121 ? 14.752 2.957 -35.765 1.00 70.88 121 ILE A O 1
ATOM 969 N N . PRO A 1 122 ? 14.400 3.253 -37.961 1.00 57.84 122 PRO A N 1
ATOM 970 C CA . PRO A 1 122 ? 15.662 2.629 -38.340 1.00 57.84 122 PRO A CA 1
ATOM 971 C C . PRO A 1 122 ? 16.848 3.399 -37.735 1.00 57.84 122 PRO A C 1
ATOM 973 O O . PRO A 1 122 ? 16.883 4.626 -37.770 1.00 57.84 122 PRO A O 1
ATOM 976 N N . ASN A 1 123 ? 17.822 2.657 -37.195 1.00 64.25 123 ASN A N 1
ATOM 977 C CA . ASN A 1 123 ? 18.999 3.129 -36.442 1.00 64.25 123 ASN A CA 1
ATOM 978 C C . ASN A 1 123 ? 18.765 3.610 -34.997 1.00 64.25 123 ASN A C 1
ATOM 980 O O . ASN A 1 123 ? 19.737 3.983 -34.346 1.00 64.25 123 ASN A O 1
ATOM 984 N N . MET A 1 124 ? 17.543 3.551 -34.461 1.00 59.66 124 MET A N 1
ATOM 985 C CA . MET A 1 124 ? 17.304 3.716 -33.022 1.00 59.66 124 MET A CA 1
ATOM 986 C C . MET A 1 124 ? 17.376 2.357 -32.328 1.00 59.66 124 MET A C 1
ATOM 988 O O . MET A 1 124 ? 16.536 1.488 -32.566 1.00 59.66 124 MET A O 1
ATOM 992 N N . LYS A 1 125 ? 18.384 2.142 -31.473 1.00 56.59 125 LYS A N 1
ATOM 993 C CA . LYS A 1 125 ? 18.465 0.900 -30.698 1.00 56.59 125 LYS A CA 1
ATOM 994 C C . LYS A 1 125 ? 17.583 1.027 -29.455 1.00 56.59 125 LYS A C 1
ATOM 996 O O . LYS A 1 125 ? 17.562 2.087 -28.833 1.00 56.59 125 LYS A O 1
ATOM 1001 N N . PRO A 1 126 ? 16.905 -0.048 -29.015 1.00 50.47 126 PRO A N 1
ATOM 1002 C CA . PRO A 1 126 ? 16.177 -0.051 -27.740 1.00 50.47 126 PRO A CA 1
ATOM 1003 C C . PRO A 1 126 ? 17.062 0.379 -26.557 1.00 50.47 126 PRO A C 1
ATOM 1005 O O . PRO A 1 126 ? 16.592 1.000 -25.609 1.00 50.47 126 PRO A O 1
ATOM 1008 N N . GLU A 1 127 ? 18.358 0.085 -26.668 1.00 52.69 127 GLU A N 1
ATOM 1009 C CA . GLU A 1 127 ? 19.441 0.411 -25.736 1.00 52.69 127 GLU A CA 1
ATOM 1010 C C . GLU A 1 127 ? 19.674 1.922 -25.544 1.00 52.69 127 GLU A C 1
ATOM 1012 O O . GLU A 1 127 ? 20.224 2.322 -24.520 1.00 52.69 127 GLU A O 1
ATOM 1017 N N . ASP A 1 128 ? 19.262 2.757 -26.506 1.00 51.88 128 ASP A N 1
ATOM 1018 C CA . ASP A 1 128 ? 19.421 4.218 -26.456 1.00 51.88 128 ASP A CA 1
ATOM 1019 C C . ASP A 1 128 ? 18.299 4.898 -25.642 1.00 51.88 128 ASP A C 1
ATOM 1021 O O . ASP A 1 128 ? 18.433 6.047 -25.223 1.00 51.88 128 ASP A O 1
ATOM 1025 N N . PHE A 1 129 ? 17.200 4.176 -25.381 1.00 50.69 129 PHE A N 1
ATOM 1026 C CA . PHE A 1 129 ? 16.031 4.651 -24.623 1.00 50.69 129 PHE A CA 1
ATOM 1027 C C . PHE A 1 129 ? 15.835 3.895 -23.308 1.00 50.69 129 PHE A C 1
ATOM 1029 O O . PHE A 1 129 ? 15.306 4.447 -22.344 1.00 50.69 129 PHE A O 1
ATOM 1036 N N . PHE A 1 130 ? 16.280 2.639 -23.259 1.00 48.91 130 PHE A N 1
ATOM 1037 C CA . PHE A 1 130 ? 16.251 1.791 -22.078 1.00 48.91 130 PHE A CA 1
ATOM 1038 C C . PHE A 1 130 ? 17.670 1.423 -21.701 1.00 48.91 130 PHE A C 1
ATOM 1040 O O . PHE A 1 130 ? 18.434 0.894 -22.506 1.00 48.91 130 PHE A O 1
ATOM 1047 N N . ILE A 1 131 ? 18.000 1.621 -20.427 1.00 46.94 131 ILE A N 1
ATOM 1048 C CA . ILE A 1 131 ? 19.155 0.957 -19.837 1.00 46.94 131 ILE A CA 1
ATOM 1049 C C . ILE A 1 131 ? 18.914 -0.529 -20.024 1.00 46.94 131 ILE A C 1
ATOM 1051 O O . ILE A 1 131 ? 17.963 -1.069 -19.468 1.00 46.94 131 ILE A O 1
ATOM 1055 N N . LYS A 1 132 ? 19.746 -1.127 -20.876 1.00 39.78 132 LYS A N 1
ATOM 1056 C CA . LYS A 1 132 ? 19.836 -2.547 -21.205 1.00 39.78 132 LYS A CA 1
ATOM 1057 C C . LYS A 1 132 ? 19.310 -3.421 -20.057 1.00 39.78 132 LYS A C 1
ATOM 1059 O O . LYS A 1 132 ? 20.060 -3.777 -19.154 1.00 39.78 132 LYS A O 1
ATOM 1064 N N . SER A 1 133 ? 18.025 -3.762 -20.094 1.00 40.62 133 SER A N 1
ATOM 1065 C CA . SER A 1 133 ? 17.466 -4.813 -19.255 1.00 40.62 133 SER A CA 1
ATOM 1066 C C . SER A 1 133 ? 16.968 -5.895 -20.205 1.00 40.62 133 SER A C 1
ATOM 1068 O O . SER A 1 133 ? 16.080 -5.627 -21.014 1.00 40.62 133 SER A O 1
ATOM 1070 N N . PRO A 1 134 ? 17.619 -7.067 -20.227 1.00 41.34 134 PRO A N 1
ATOM 1071 C CA . PRO A 1 134 ? 17.553 -7.995 -21.349 1.00 41.34 134 PRO A CA 1
ATOM 1072 C C . PRO A 1 134 ? 16.281 -8.854 -21.400 1.00 41.34 134 PRO A C 1
ATOM 1074 O O . PRO A 1 134 ? 16.233 -9.773 -22.211 1.00 41.34 134 PRO A O 1
ATOM 1077 N N . THR A 1 135 ? 15.251 -8.607 -20.590 1.00 51.09 135 THR A N 1
ATOM 1078 C CA . THR A 1 135 ? 14.065 -9.473 -20.553 1.00 51.09 135 THR A CA 1
ATOM 1079 C C . THR A 1 135 ? 12.778 -8.684 -20.321 1.00 51.09 135 THR A C 1
ATOM 1081 O O . THR A 1 135 ? 12.723 -7.777 -19.490 1.00 51.09 135 THR A O 1
ATOM 1084 N N . GLU A 1 136 ? 11.710 -9.068 -21.029 1.00 52.56 136 GLU A N 1
ATOM 1085 C CA . GLU A 1 136 ? 10.325 -8.606 -20.820 1.00 52.56 136 GLU A CA 1
ATOM 1086 C C . GLU A 1 136 ? 9.905 -8.629 -19.334 1.00 52.56 136 GLU A C 1
ATOM 1088 O O . GLU A 1 136 ? 9.062 -7.845 -18.900 1.00 52.56 136 GLU A O 1
ATOM 1093 N N . GLU A 1 137 ? 10.545 -9.481 -18.528 1.00 52.00 137 GLU A N 1
ATOM 1094 C CA . GLU A 1 137 ? 10.390 -9.580 -17.076 1.00 52.00 137 GLU A CA 1
ATOM 1095 C C . GLU A 1 137 ? 10.563 -8.243 -16.347 1.00 52.00 137 GLU A C 1
ATOM 1097 O O . GLU A 1 137 ? 9.803 -7.963 -15.422 1.00 52.00 137 GLU A O 1
ATOM 1102 N N . PHE A 1 138 ? 11.510 -7.388 -16.751 1.00 58.16 138 PHE A N 1
ATOM 1103 C CA . PHE A 1 138 ? 11.717 -6.089 -16.099 1.00 58.16 138 PHE A CA 1
ATOM 1104 C C . PHE A 1 138 ? 10.521 -5.160 -16.315 1.00 58.16 138 PHE A C 1
ATOM 1106 O O . PHE A 1 138 ? 10.070 -4.484 -15.391 1.00 58.16 138 PHE A O 1
ATOM 1113 N N . PHE A 1 139 ? 9.958 -5.192 -17.521 1.00 56.66 139 PHE A N 1
ATOM 1114 C CA . PHE A 1 139 ? 8.801 -4.391 -17.880 1.00 56.66 139 PHE A CA 1
ATOM 1115 C C . PHE A 1 139 ? 7.539 -4.844 -17.132 1.00 56.66 139 PHE A C 1
ATOM 1117 O O . PHE A 1 139 ? 6.871 -4.036 -16.483 1.00 56.66 139 PHE A O 1
ATOM 1124 N N . TYR A 1 140 ? 7.254 -6.150 -17.132 1.00 57.47 140 TYR A N 1
ATOM 1125 C CA . TYR A 1 140 ? 6.114 -6.704 -16.399 1.00 57.47 140 TYR A CA 1
ATOM 1126 C C . TYR A 1 140 ? 6.235 -6.490 -14.888 1.00 57.47 140 TYR A C 1
ATOM 1128 O O . TYR A 1 140 ? 5.251 -6.129 -14.247 1.00 57.47 140 TYR A O 1
ATOM 1136 N N . THR A 1 141 ? 7.435 -6.623 -14.321 1.00 65.00 141 THR A N 1
ATOM 1137 C CA . THR A 1 141 ? 7.708 -6.336 -12.902 1.00 65.00 141 THR A CA 1
ATOM 1138 C C . THR A 1 141 ? 7.360 -4.886 -12.560 1.00 65.00 141 THR A C 1
ATOM 1140 O O . THR A 1 141 ? 6.682 -4.617 -11.572 1.00 65.00 141 THR A O 1
ATOM 1143 N N . ILE A 1 142 ? 7.771 -3.947 -13.408 1.00 65.06 142 ILE A N 1
ATOM 1144 C CA . ILE A 1 142 ? 7.595 -2.511 -13.193 1.00 65.06 142 ILE A CA 1
ATOM 1145 C C . ILE A 1 142 ? 6.154 -2.040 -13.409 1.00 65.06 142 ILE A C 1
ATOM 1147 O O . ILE A 1 142 ? 5.753 -1.041 -12.818 1.00 65.06 142 ILE A O 1
ATOM 1151 N N . VAL A 1 143 ? 5.357 -2.735 -14.219 1.00 66.81 143 VAL A N 1
ATOM 1152 C CA . VAL A 1 143 ? 3.951 -2.367 -14.460 1.00 66.81 143 VAL A CA 1
ATOM 1153 C C . VAL A 1 143 ? 2.997 -3.103 -13.520 1.00 66.81 143 VAL A C 1
ATOM 1155 O O . VAL A 1 143 ? 2.108 -2.480 -12.932 1.00 66.81 143 VAL A O 1
ATOM 1158 N N . ILE A 1 144 ? 3.182 -4.414 -13.346 1.00 74.94 144 ILE A N 1
ATOM 1159 C CA . ILE A 1 144 ? 2.267 -5.275 -12.586 1.00 74.94 144 ILE A CA 1
ATOM 1160 C C . ILE A 1 144 ? 2.434 -5.064 -11.083 1.00 74.94 144 ILE A C 1
ATOM 1162 O O . ILE A 1 144 ? 1.429 -5.006 -10.375 1.00 74.94 144 ILE A O 1
ATOM 1166 N N . LEU A 1 145 ? 3.662 -4.922 -10.568 1.00 82.12 145 LEU A N 1
ATOM 1167 C CA . LEU A 1 145 ? 3.855 -4.789 -9.120 1.00 82.12 145 LEU A CA 1
ATOM 1168 C C . LEU A 1 145 ? 3.242 -3.496 -8.565 1.00 82.12 145 LEU A C 1
ATOM 1170 O O . LEU A 1 145 ? 2.498 -3.598 -7.585 1.00 82.12 145 LEU A O 1
ATOM 1174 N N . PRO A 1 146 ? 3.419 -2.305 -9.176 1.00 81.12 146 PRO A 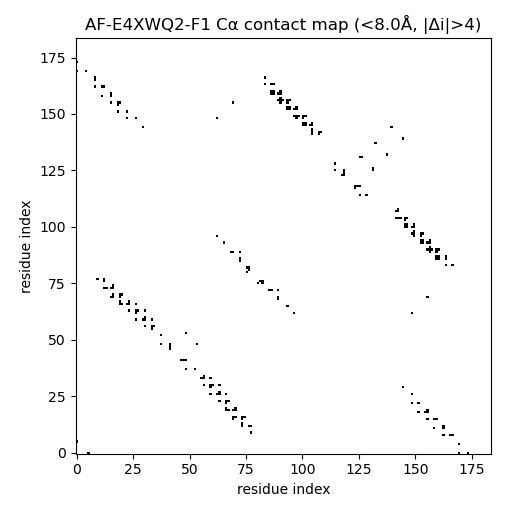N 1
ATOM 1175 C CA . PRO A 1 146 ? 2.711 -1.104 -8.731 1.00 81.12 146 PRO A CA 1
ATOM 1176 C C . PRO A 1 146 ? 1.190 -1.237 -8.796 1.00 81.12 146 PRO A C 1
ATOM 1178 O O . PRO A 1 146 ? 0.504 -0.748 -7.900 1.00 81.12 146 PRO A O 1
ATOM 1181 N N . LEU A 1 147 ? 0.654 -1.937 -9.803 1.00 82.25 147 LEU A N 1
ATOM 1182 C CA . LEU A 1 147 ? -0.782 -2.205 -9.891 1.00 82.25 147 LEU A CA 1
ATOM 1183 C C . LEU A 1 147 ? -1.252 -3.128 -8.756 1.00 82.25 147 LEU A C 1
ATOM 1185 O O . LEU A 1 147 ? -2.268 -2.853 -8.123 1.00 82.25 147 LEU A O 1
ATOM 1189 N N . GLY A 1 148 ? -0.491 -4.179 -8.442 1.00 87.25 148 GLY A N 1
ATOM 1190 C CA . GLY A 1 148 ? -0.748 -5.047 -7.292 1.00 87.25 148 GLY A CA 1
ATOM 1191 C C . GLY A 1 148 ? -0.747 -4.268 -5.975 1.00 87.25 148 GLY A C 1
ATOM 1192 O O . GLY A 1 148 ? -1.677 -4.397 -5.178 1.00 87.25 148 GLY A O 1
ATOM 1193 N N . HIS A 1 149 ? 0.237 -3.383 -5.778 1.00 89.88 149 HIS A N 1
ATOM 1194 C CA . HIS A 1 149 ? 0.271 -2.473 -4.632 1.00 89.88 149 HIS A CA 1
ATOM 1195 C C . HIS A 1 149 ? -0.960 -1.561 -4.596 1.00 89.88 149 HIS A C 1
ATOM 1197 O O . HIS A 1 149 ? -1.600 -1.451 -3.552 1.00 89.88 149 HIS A O 1
ATOM 1203 N N . ALA A 1 150 ? -1.346 -0.965 -5.726 1.00 87.75 150 ALA A N 1
ATOM 1204 C CA . ALA A 1 150 ? -2.541 -0.132 -5.822 1.00 87.75 150 ALA A CA 1
ATOM 1205 C C . ALA A 1 150 ? -3.814 -0.907 -5.435 1.00 87.75 150 ALA A C 1
ATOM 1207 O O . ALA A 1 150 ? -4.629 -0.404 -4.664 1.00 87.75 150 ALA A O 1
ATOM 1208 N N . LEU A 1 151 ? -3.974 -2.154 -5.885 1.00 89.81 151 LEU A N 1
ATOM 1209 C CA . LEU A 1 151 ? -5.128 -2.976 -5.515 1.00 89.81 151 LEU A CA 1
ATOM 1210 C C . LEU A 1 151 ? -5.200 -3.196 -3.999 1.00 89.81 151 LEU A C 1
ATOM 1212 O O . LEU A 1 151 ? -6.233 -2.903 -3.394 1.00 89.81 151 LEU A O 1
ATOM 1216 N N . PHE A 1 152 ? -4.105 -3.610 -3.358 1.00 91.31 152 PHE A N 1
ATOM 1217 C CA . PHE A 1 152 ? -4.079 -3.767 -1.900 1.00 91.31 152 PHE A CA 1
ATOM 1218 C C . PHE A 1 152 ? -4.334 -2.450 -1.160 1.00 91.31 152 PHE A C 1
ATOM 1220 O O . PHE A 1 152 ? -5.160 -2.406 -0.246 1.00 91.31 152 PHE A O 1
ATOM 1227 N N . LEU A 1 153 ? -3.671 -1.366 -1.568 1.00 90.88 153 LEU A N 1
ATOM 1228 C CA . LEU A 1 153 ? -3.828 -0.051 -0.945 1.00 90.88 153 LEU A CA 1
ATOM 1229 C C . LEU A 1 153 ? -5.263 0.477 -1.100 1.00 90.88 153 LEU A C 1
ATOM 1231 O O . LEU A 1 153 ? -5.779 1.096 -0.172 1.00 90.88 153 LEU A O 1
ATOM 1235 N N . SER A 1 154 ? -5.948 0.184 -2.210 1.00 92.25 154 SER A N 1
ATOM 1236 C CA . SER A 1 154 ? -7.356 0.557 -2.405 1.00 92.25 154 SER A CA 1
ATOM 1237 C C . SER A 1 154 ? -8.284 -0.126 -1.398 1.00 92.25 154 SER A C 1
ATOM 1239 O O . SER A 1 154 ? -9.118 0.536 -0.776 1.00 92.25 154 SER A O 1
ATOM 1241 N N . VAL A 1 155 ? -8.080 -1.425 -1.152 1.00 93.31 155 VAL A N 1
ATOM 1242 C CA . VAL A 1 155 ? -8.857 -2.195 -0.174 1.00 93.31 155 VAL A CA 1
ATOM 1243 C C . VAL A 1 155 ? -8.564 -1.703 1.244 1.00 93.31 155 VAL A C 1
ATOM 1245 O O . VAL A 1 155 ? -9.493 -1.439 2.006 1.00 93.31 155 VAL A O 1
ATOM 1248 N N . ILE A 1 156 ? -7.287 -1.517 1.595 1.00 91.25 156 ILE A N 1
ATOM 1249 C CA . ILE A 1 156 ? -6.873 -1.025 2.920 1.00 91.25 156 ILE A CA 1
ATOM 1250 C C . ILE A 1 156 ? -7.420 0.384 3.173 1.00 91.25 156 ILE A C 1
ATOM 1252 O O . ILE A 1 156 ? -7.927 0.653 4.265 1.00 91.25 156 ILE A O 1
ATOM 1256 N N . SER A 1 157 ? -7.366 1.270 2.176 1.00 91.75 157 SER A N 1
ATOM 1257 C CA . SER A 1 157 ? -7.925 2.622 2.264 1.00 91.75 157 SER A CA 1
ATOM 1258 C C . SER A 1 157 ? -9.436 2.581 2.495 1.00 91.75 157 SER A C 1
ATOM 1260 O O . SER A 1 157 ? -9.924 3.148 3.478 1.00 91.75 157 SER A O 1
ATOM 1262 N N . GLY A 1 158 ? -10.172 1.843 1.656 1.00 88.69 158 GLY A N 1
ATOM 1263 C CA . GLY A 1 158 ? -11.623 1.706 1.772 1.00 88.69 158 GLY A CA 1
ATOM 1264 C C . GLY A 1 158 ? -12.051 1.140 3.127 1.00 88.69 158 GLY A C 1
ATOM 1265 O O . GLY A 1 158 ? -12.949 1.684 3.772 1.00 88.69 158 GLY A O 1
ATOM 1266 N N . LEU A 1 159 ? -11.362 0.102 3.610 1.00 91.50 159 LEU A N 1
ATOM 1267 C CA . LEU A 1 159 ? -11.604 -0.480 4.931 1.00 91.50 159 LEU A CA 1
ATOM 1268 C C . LEU A 1 159 ? -11.288 0.507 6.059 1.00 91.50 159 LEU A C 1
ATOM 1270 O O . LEU A 1 159 ? -12.088 0.645 6.984 1.00 91.50 159 LEU A O 1
ATOM 1274 N N . SER A 1 160 ? -10.164 1.220 5.981 1.00 88.75 160 SER A N 1
ATOM 1275 C CA . SER A 1 160 ? -9.741 2.180 7.008 1.00 88.75 160 SER A CA 1
ATOM 1276 C C . SER A 1 160 ? -10.718 3.349 7.132 1.00 88.75 160 SER A C 1
ATOM 1278 O O . SER A 1 160 ? -11.167 3.681 8.233 1.00 88.75 160 SER A O 1
ATOM 1280 N N . LEU A 1 161 ? -11.103 3.947 6.001 1.00 88.31 161 LEU A N 1
ATOM 1281 C CA . LEU A 1 161 ? -12.066 5.047 5.959 1.00 88.31 161 LEU A CA 1
ATOM 1282 C C . LEU A 1 161 ? -13.471 4.570 6.351 1.00 88.31 161 LEU A C 1
ATOM 1284 O O . LEU A 1 161 ? -14.122 5.208 7.178 1.00 88.31 161 LEU A O 1
ATOM 1288 N N . GLY A 1 162 ? -13.912 3.415 5.844 1.00 87.50 162 GLY A N 1
ATOM 1289 C CA . GLY A 1 162 ? -15.218 2.834 6.162 1.00 87.50 162 GLY A CA 1
ATOM 1290 C C . GLY A 1 162 ? -15.374 2.478 7.644 1.00 87.50 162 GLY A C 1
ATOM 1291 O O . GLY A 1 162 ? -16.403 2.783 8.255 1.00 87.50 162 GLY A O 1
ATOM 1292 N N . LEU A 1 163 ? -14.335 1.900 8.258 1.00 89.06 163 LEU A N 1
ATOM 1293 C CA . LEU A 1 163 ? -14.281 1.656 9.701 1.00 89.06 163 LEU A CA 1
ATOM 1294 C C . LEU A 1 163 ? -14.341 2.963 10.494 1.00 89.06 163 LEU A C 1
ATOM 1296 O O . LEU A 1 163 ? -15.097 3.048 11.463 1.00 89.06 163 LEU A O 1
ATOM 1300 N N . ASN A 1 164 ? -13.598 3.991 10.075 1.00 87.38 164 ASN A N 1
ATOM 1301 C CA . ASN A 1 164 ? -13.624 5.299 10.726 1.00 87.38 164 ASN A CA 1
ATOM 1302 C C . ASN A 1 164 ? -15.035 5.914 10.703 1.00 87.38 164 ASN A C 1
ATOM 1304 O O . ASN A 1 164 ? -15.543 6.329 11.747 1.00 87.38 164 ASN A O 1
ATOM 1308 N N . THR A 1 165 ? -15.706 5.901 9.546 1.00 87.81 165 THR A N 1
ATOM 1309 C CA . THR A 1 165 ? -17.084 6.393 9.404 1.00 87.81 165 THR A CA 1
ATOM 1310 C C . THR A 1 165 ? -18.064 5.597 10.264 1.00 87.81 165 THR A C 1
ATOM 1312 O O . THR A 1 165 ? -18.921 6.183 10.925 1.00 87.81 165 THR A O 1
ATOM 1315 N N . ARG A 1 166 ? -17.941 4.265 10.310 1.00 85.81 166 ARG A N 1
AT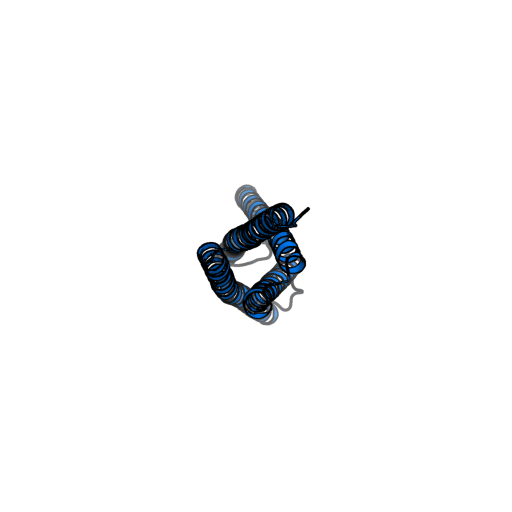OM 1316 C CA . ARG A 1 166 ? -18.816 3.420 11.140 1.00 85.81 166 ARG A CA 1
ATOM 1317 C C . ARG A 1 166 ? -18.624 3.701 12.632 1.00 85.81 166 ARG A C 1
ATOM 1319 O O . ARG A 1 166 ? -19.609 3.876 13.343 1.00 85.81 166 ARG A O 1
ATOM 1326 N N . ILE A 1 167 ? -17.378 3.802 13.101 1.00 85.38 167 ILE A N 1
ATOM 1327 C CA . ILE A 1 167 ? -17.063 4.150 14.497 1.00 85.38 167 ILE A CA 1
ATOM 1328 C C . ILE A 1 167 ? -17.613 5.538 14.850 1.00 85.38 167 ILE A C 1
ATOM 1330 O O . ILE A 1 167 ? -18.104 5.739 15.960 1.00 85.38 167 ILE A O 1
ATOM 1334 N N . GLN A 1 168 ? -17.535 6.496 13.922 1.00 85.88 168 GLN A N 1
ATOM 1335 C CA . GLN A 1 168 ? -18.082 7.835 14.117 1.00 85.88 168 GLN A CA 1
ATOM 1336 C C . GLN A 1 168 ? -19.603 7.807 14.293 1.00 85.88 168 GLN A C 1
ATOM 1338 O O . GLN A 1 168 ? -20.085 8.322 15.298 1.00 85.88 168 GLN A O 1
ATOM 1343 N N . LYS A 1 169 ? -20.332 7.157 13.378 1.00 85.94 169 LYS A N 1
ATOM 1344 C CA . LYS A 1 169 ? -21.799 7.068 13.443 1.00 85.94 169 LYS A CA 1
ATOM 1345 C C . LYS A 1 169 ? -22.276 6.455 14.756 1.00 85.94 169 LYS A C 1
ATOM 1347 O O . LYS A 1 169 ? -23.150 7.00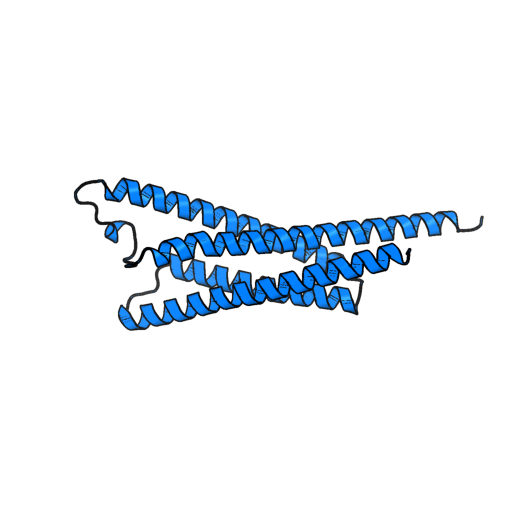6 15.408 1.00 85.94 169 LYS A O 1
ATOM 1352 N N . VAL A 1 170 ? -21.641 5.364 15.188 1.00 85.31 170 VAL A N 1
ATOM 1353 C CA . VAL A 1 170 ? -21.983 4.701 16.455 1.00 85.31 170 VAL A CA 1
ATOM 1354 C C . VAL A 1 170 ? -21.781 5.636 17.654 1.00 85.31 170 VAL A C 1
ATOM 1356 O O . VAL A 1 170 ? -22.641 5.705 18.525 1.00 85.31 170 VAL A O 1
ATOM 1359 N N . LYS A 1 171 ? -20.684 6.402 17.688 1.00 82.00 171 LYS A N 1
ATOM 1360 C CA . LYS A 1 171 ? -20.438 7.379 18.763 1.00 82.00 171 LYS A CA 1
ATOM 1361 C C . LYS A 1 171 ? -21.414 8.553 18.742 1.00 82.00 171 LYS A C 1
ATOM 1363 O O . LYS A 1 171 ? -21.725 9.094 19.797 1.00 82.00 171 LYS A O 1
ATOM 1368 N N . GLU A 1 172 ? -21.836 8.994 17.562 1.00 85.75 172 GLU A N 1
ATOM 1369 C CA . GLU A 1 172 ? -22.830 10.061 17.418 1.00 85.75 172 GLU A CA 1
ATOM 1370 C C . GLU A 1 172 ? -24.195 9.594 17.930 1.00 85.75 172 GLU A C 1
ATOM 1372 O O . GLU A 1 172 ? -24.780 10.277 18.767 1.00 85.75 172 GLU A O 1
ATOM 1377 N N . SER A 1 173 ? -24.641 8.395 17.540 1.00 81.06 173 SER A N 1
ATOM 1378 C CA . SER A 1 173 ? -25.878 7.789 18.051 1.00 81.06 173 SER A CA 1
ATOM 1379 C C . SER A 1 173 ? -25.875 7.644 19.577 1.00 81.06 173 SER A C 1
ATOM 1381 O O . SER A 1 173 ? -26.841 8.030 20.225 1.00 81.06 173 SER A O 1
ATOM 1383 N N . GLU A 1 174 ? -24.767 7.188 20.173 1.00 80.81 174 GLU A N 1
ATOM 1384 C CA . GLU A 1 174 ? -24.638 7.089 21.637 1.00 80.81 174 GLU A CA 1
ATOM 1385 C C . GLU A 1 174 ? -24.711 8.450 22.344 1.00 80.81 174 GLU A C 1
ATOM 1387 O O . GLU A 1 174 ? -25.244 8.552 23.447 1.00 80.81 174 GLU A O 1
ATOM 1392 N N . LYS A 1 175 ? -24.161 9.511 21.741 1.00 79.75 175 LYS A N 1
ATOM 1393 C CA . LYS A 1 175 ? -24.243 10.863 22.314 1.00 79.75 175 LYS A CA 1
ATOM 1394 C C . LYS A 1 175 ? -25.675 11.390 22.315 1.00 79.75 175 LYS A C 1
ATOM 1396 O O . LYS A 1 175 ? -26.075 11.992 23.304 1.00 79.75 175 LYS A O 1
ATOM 1401 N N . LEU A 1 176 ? -26.416 11.159 21.233 1.00 77.94 176 LEU A N 1
ATOM 1402 C CA . LEU A 1 176 ? -27.819 11.559 21.111 1.00 77.94 176 LEU A CA 1
ATOM 1403 C C . LEU A 1 176 ? -28.702 10.821 22.126 1.00 77.94 176 LEU A C 1
ATOM 1405 O O . LEU A 1 176 ? -29.473 11.467 22.828 1.00 77.94 176 LEU A O 1
ATOM 1409 N N . GLU A 1 177 ? -28.541 9.503 22.278 1.00 76.69 177 GLU A N 1
ATOM 1410 C CA . GLU A 1 177 ? -29.275 8.725 23.293 1.00 76.69 177 GLU 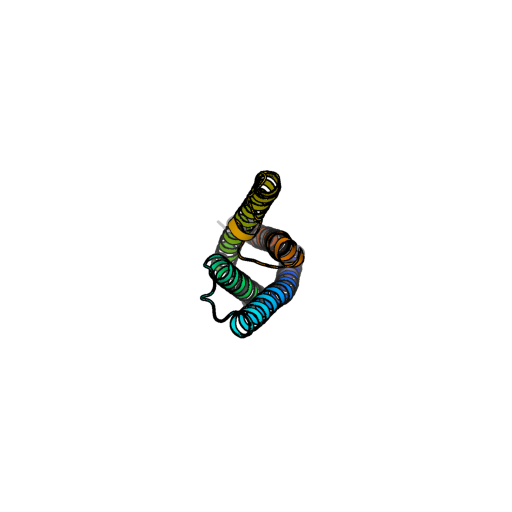A CA 1
ATOM 1411 C C . GLU A 1 177 ? -29.007 9.236 24.717 1.00 76.69 177 GLU A C 1
ATOM 1413 O O . GLU A 1 177 ? -29.944 9.441 25.487 1.00 76.69 177 GLU A O 1
ATOM 1418 N N . ASN A 1 178 ? -27.745 9.521 25.053 1.00 74.25 178 ASN A N 1
ATOM 1419 C CA . ASN A 1 178 ? -27.383 10.043 26.373 1.00 74.25 178 ASN A CA 1
ATOM 1420 C C . ASN A 1 178 ? -27.900 11.471 26.627 1.00 74.25 178 ASN A C 1
ATOM 1422 O O . ASN A 1 178 ? -28.152 11.821 27.774 1.00 74.25 178 ASN A O 1
ATOM 1426 N N . GLN A 1 179 ? -28.061 12.300 25.590 1.00 73.50 179 GLN A N 1
ATOM 1427 C CA . GLN A 1 179 ? -28.657 13.637 25.723 1.00 73.50 179 GLN A CA 1
ATOM 1428 C C . GLN A 1 179 ? -30.171 13.581 25.959 1.00 73.50 179 GLN A C 1
ATOM 1430 O O . GLN A 1 179 ? -30.699 14.428 26.670 1.00 73.50 179 GLN A O 1
ATOM 1435 N N . ILE A 1 180 ? -30.857 12.581 25.400 1.00 68.56 180 ILE A N 1
ATOM 1436 C CA . ILE A 1 180 ? -32.303 12.374 25.580 1.00 68.56 180 ILE A CA 1
ATOM 1437 C C . ILE A 1 180 ? -32.617 11.766 26.962 1.00 68.56 180 ILE A C 1
ATOM 1439 O O . ILE A 1 180 ? -33.701 11.981 27.494 1.00 68.56 180 ILE A O 1
ATOM 1443 N N . GLN A 1 181 ? -31.677 11.025 27.560 1.00 59.50 181 GLN A N 1
ATOM 1444 C CA . GLN A 1 181 ? -31.832 10.382 28.875 1.00 59.50 181 GLN A CA 1
ATOM 1445 C C . GLN A 1 181 ? -31.463 11.268 30.078 1.00 59.50 181 GLN A C 1
ATOM 1447 O O . GLN A 1 181 ? -31.605 10.819 31.216 1.00 59.50 181 GLN A O 1
ATOM 1452 N N . LEU A 1 182 ? -30.987 12.500 29.868 1.00 50.34 182 LEU A N 1
ATOM 1453 C CA . LEU A 1 182 ? -30.763 13.433 30.972 1.00 50.34 182 LEU A CA 1
ATOM 1454 C C . LEU A 1 182 ? -32.125 13.895 31.520 1.00 50.34 182 LEU A C 1
ATOM 1456 O O . LEU A 1 182 ? -32.905 14.472 30.759 1.00 50.34 182 LEU A O 1
ATOM 1460 N N . PRO A 1 183 ? -32.433 13.637 32.804 1.00 53.50 183 PRO A N 1
ATOM 1461 C CA . PRO A 1 183 ? -33.657 14.135 33.405 1.00 53.50 183 PRO A CA 1
ATOM 1462 C C . PRO A 1 183 ? -33.584 15.663 33.470 1.00 53.50 183 PRO A C 1
ATOM 1464 O O . PRO A 1 183 ? -32.535 16.226 33.799 1.00 53.50 183 PRO A O 1
ATOM 1467 N N . PHE A 1 184 ? -34.697 16.311 33.131 1.00 54.72 184 PHE A N 1
ATOM 1468 C CA . PHE A 1 184 ? -35.001 17.635 33.667 1.00 54.72 184 PHE A CA 1
ATOM 1469 C C . PHE A 1 184 ? -35.059 17.569 35.197 1.00 54.72 184 PHE A C 1
ATOM 1471 O O . PHE A 1 184 ? -35.532 16.530 35.717 1.00 54.72 184 PHE A O 1
#

Organism: Oikopleura dioica (NCBI:txid34765)